Protein AF-A0A0D9A4E2-F1 (afdb_monomer_lite)

Secondary structure (DSSP, 8-state):
-----PPPPPHHHHTTPPPTTTTTTSS-GGGSTTTTS-HHHHHHHHHHHTTPPP-HHHHHTT-TT---HHHHHHHHHHHHHHHHHHHHHHHHHHHHHHHHHHHHHHHHHHHHHHHHHHHHHHHHHHHHHHHHHHHS-SS-------SSS----SSSTTTSSPPPP--STTEEE-TTSSEEEEEPSSSTT-EEEEEE-TTS-EEEEEEPPHHHHHHHHHHHHHHTT-

Structure (mmCIF, N/CA/C/O backbone):
data_AF-A0A0D9A4E2-F1
#
_entry.id   AF-A0A0D9A4E2-F1
#
loop_
_atom_site.group_PDB
_atom_site.id
_atom_site.type_symbol
_atom_site.label_atom_id
_atom_site.label_alt_id
_atom_site.label_comp_id
_atom_site.label_asym_id
_at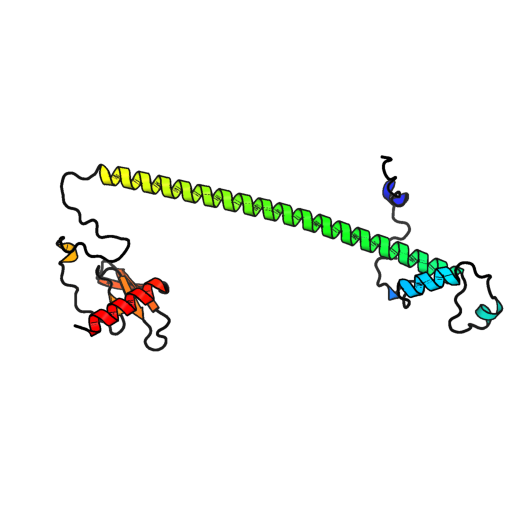om_site.label_entity_id
_atom_site.label_seq_id
_atom_site.pdbx_PDB_ins_code
_atom_site.Cartn_x
_atom_site.Cartn_y
_atom_site.Cartn_z
_atom_site.occupancy
_atom_site.B_iso_or_equiv
_atom_site.auth_seq_id
_atom_site.auth_comp_id
_atom_site.auth_asym_id
_atom_site.auth_atom_id
_atom_site.pdbx_PDB_model_num
ATOM 1 N N . MET A 1 1 ? -4.997 31.529 -0.443 1.00 38.31 1 MET A N 1
ATOM 2 C CA . MET A 1 1 ? -4.457 30.155 -0.477 1.00 38.31 1 MET A CA 1
ATOM 3 C C . MET A 1 1 ? -5.116 29.470 -1.659 1.00 38.31 1 MET A C 1
ATOM 5 O O . MET A 1 1 ? -6.325 29.303 -1.617 1.00 38.31 1 MET A O 1
ATOM 9 N N . SER A 1 2 ? -4.391 29.228 -2.752 1.00 51.31 2 SER A N 1
ATOM 10 C CA . SER A 1 2 ? -4.956 28.525 -3.910 1.00 51.31 2 SER A CA 1
ATOM 11 C C . SER A 1 2 ? -5.215 27.073 -3.520 1.00 51.31 2 SER A C 1
ATOM 13 O O . SER A 1 2 ? -4.304 26.415 -3.018 1.00 51.31 2 SER A O 1
ATOM 15 N N . GLU A 1 3 ? -6.439 26.588 -3.727 1.00 52.91 3 GLU A N 1
ATOM 16 C CA . GLU A 1 3 ? -6.742 25.158 -3.674 1.00 52.91 3 GLU A CA 1
ATOM 17 C C . GLU A 1 3 ? -5.724 24.413 -4.539 1.00 52.91 3 GLU A C 1
ATOM 19 O O . GLU A 1 3 ? -5.576 24.694 -5.730 1.00 52.91 3 GLU A O 1
ATOM 24 N N . ALA A 1 4 ? -4.976 23.495 -3.927 1.00 51.19 4 ALA A N 1
ATOM 25 C CA . ALA A 1 4 ? -4.104 22.601 -4.663 1.00 51.19 4 ALA A CA 1
ATOM 26 C C . ALA A 1 4 ? -4.991 21.776 -5.603 1.00 51.19 4 ALA A C 1
ATOM 28 O O . ALA A 1 4 ? -5.779 20.947 -5.142 1.00 51.19 4 ALA A O 1
ATOM 29 N N . GLN A 1 5 ? -4.901 22.035 -6.910 1.00 52.47 5 GLN A N 1
ATOM 30 C CA . GLN A 1 5 ? -5.552 21.216 -7.928 1.00 52.47 5 GLN A CA 1
ATOM 31 C C . GLN A 1 5 ? -5.139 19.761 -7.692 1.00 52.47 5 GLN A C 1
ATOM 33 O O . GLN A 1 5 ? -3.979 19.396 -7.882 1.00 52.47 5 GLN A O 1
ATOM 38 N N . LYS A 1 6 ? -6.081 18.936 -7.223 1.00 58.47 6 LYS A N 1
ATOM 39 C CA . LYS A 1 6 ? -5.866 17.495 -7.092 1.00 58.47 6 LYS A CA 1
ATOM 40 C C . LYS A 1 6 ? -5.513 16.966 -8.474 1.00 58.47 6 LYS A C 1
ATOM 42 O O . LYS A 1 6 ? -6.265 17.205 -9.418 1.00 58.47 6 LYS A O 1
ATOM 47 N N . THR A 1 7 ? -4.394 16.251 -8.586 1.00 56.41 7 THR A N 1
ATOM 48 C CA . THR A 1 7 ? -4.045 15.529 -9.810 1.00 56.41 7 THR A CA 1
ATOM 49 C C . THR A 1 7 ? -5.258 14.695 -10.210 1.00 56.41 7 THR A C 1
ATOM 51 O O . THR A 1 7 ? -5.690 13.858 -9.410 1.00 56.41 7 THR A O 1
ATOM 54 N N . PRO A 1 8 ? -5.863 14.951 -11.381 1.00 59.53 8 PRO A N 1
ATOM 55 C CA . PRO A 1 8 ? -7.068 14.249 -11.766 1.00 59.53 8 PRO A CA 1
ATOM 56 C C . PRO A 1 8 ? -6.770 12.752 -11.790 1.00 59.53 8 PRO A C 1
ATOM 58 O O . PRO A 1 8 ? -5.767 12.311 -12.356 1.00 59.53 8 PRO A O 1
ATOM 61 N N . ALA A 1 9 ? -7.647 11.964 -11.162 1.00 64.44 9 ALA A N 1
ATOM 62 C CA . ALA A 1 9 ? -7.659 10.523 -11.370 1.00 64.44 9 ALA A CA 1
ATOM 63 C C . ALA A 1 9 ? -7.747 10.238 -12.878 1.00 64.44 9 ALA A C 1
ATOM 65 O O . ALA A 1 9 ? -8.239 11.078 -13.635 1.00 64.44 9 ALA A O 1
ATOM 66 N N . ALA A 1 10 ? -7.276 9.075 -13.326 1.00 72.19 10 ALA A N 1
ATOM 67 C CA . ALA A 1 10 ? -7.311 8.740 -14.744 1.00 72.19 10 ALA A CA 1
ATOM 68 C C . ALA A 1 10 ? -8.724 8.944 -15.327 1.00 72.19 10 ALA A C 1
ATOM 70 O O . ALA A 1 10 ? -9.705 8.560 -14.696 1.00 72.19 10 ALA A O 1
ATOM 71 N N . LYS A 1 11 ? -8.818 9.576 -16.504 1.00 80.56 11 LYS A N 1
ATOM 72 C CA . LYS A 1 11 ? -10.083 10.026 -17.110 1.00 80.56 11 LYS A CA 1
ATOM 73 C C . LYS A 1 11 ? -11.152 8.924 -17.154 1.00 80.56 11 LYS A C 1
ATOM 75 O O . LYS A 1 11 ? -12.252 9.136 -16.657 1.00 80.56 11 LYS A O 1
ATOM 80 N N . TRP A 1 12 ? -10.771 7.730 -17.608 1.00 83.19 12 TRP A N 1
ATOM 81 C CA . TRP A 1 12 ? -11.636 6.544 -17.639 1.00 83.19 12 TRP A CA 1
ATOM 82 C C . TRP A 1 12 ? -12.258 6.230 -16.270 1.00 83.19 12 TRP A C 1
ATOM 84 O O . TRP A 1 12 ? -13.433 5.906 -16.177 1.00 83.19 12 TRP A O 1
ATOM 94 N N . ARG A 1 13 ? -11.514 6.412 -15.172 1.00 80.38 13 ARG A N 1
ATOM 95 C CA . ARG A 1 13 ? -12.020 6.177 -13.813 1.00 80.38 13 ARG A CA 1
ATOM 96 C C . ARG A 1 13 ? -13.053 7.220 -13.399 1.00 80.38 13 ARG A C 1
ATOM 98 O O . ARG A 1 13 ? -13.996 6.885 -12.694 1.00 80.38 13 ARG A O 1
ATOM 105 N N . GLN A 1 14 ? -12.860 8.475 -13.798 1.00 83.75 14 GLN A N 1
ATOM 106 C CA . GLN A 1 14 ? -13.803 9.555 -13.490 1.00 83.75 14 GLN A CA 1
ATOM 107 C C . GLN A 1 14 ? -15.114 9.389 -14.259 1.00 83.75 14 GLN A C 1
ATOM 109 O O . GLN A 1 14 ? -16.182 9.664 -13.723 1.00 83.75 14 GLN A O 1
ATOM 114 N N . GLU A 1 15 ? -15.019 8.915 -15.498 1.00 86.69 15 GLU A N 1
ATOM 115 C CA . GLU A 1 15 ? -16.157 8.689 -16.390 1.00 86.69 15 GLU A CA 1
ATOM 116 C C . GLU A 1 15 ? -16.843 7.329 -16.145 1.00 86.69 15 GLU A C 1
ATOM 118 O O . GLU A 1 15 ? -17.860 7.034 -16.766 1.00 86.69 15 GLU A O 1
ATOM 123 N N . GLY A 1 16 ? -16.330 6.514 -15.211 1.00 86.00 16 GLY A N 1
ATOM 124 C CA . GLY A 1 16 ? -16.870 5.185 -14.902 1.00 86.00 16 GLY A CA 1
ATOM 125 C C . GLY A 1 16 ? -16.637 4.152 -16.008 1.00 86.00 16 GLY A C 1
ATOM 126 O O . GLY A 1 16 ? -17.313 3.125 -16.049 1.00 86.00 16 GLY A O 1
ATOM 127 N N . GLU A 1 17 ? -15.699 4.423 -16.913 1.00 89.81 17 GLU A N 1
ATOM 128 C CA . GLU A 1 17 ? -15.319 3.529 -17.997 1.00 89.81 17 GLU A CA 1
ATOM 129 C C . GLU A 1 17 ? -14.489 2.343 -17.489 1.00 89.81 17 GLU A C 1
ATOM 131 O O . GLU A 1 17 ? -13.854 2.379 -16.428 1.00 89.81 17 GLU A O 1
ATOM 136 N N . VAL A 1 18 ? -14.474 1.278 -18.293 1.00 89.81 18 VAL A N 1
ATOM 137 C CA . VAL A 1 18 ? -13.671 0.085 -18.021 1.00 89.81 18 VAL A CA 1
ATOM 138 C C . VAL A 1 18 ? -12.192 0.455 -18.026 1.00 89.81 18 VAL A C 1
ATOM 140 O O . VAL A 1 18 ? -11.705 1.134 -18.929 1.00 89.81 18 VAL A O 1
ATOM 143 N N . ASP A 1 19 ? -11.467 -0.029 -17.021 1.00 87.69 19 ASP A N 1
ATOM 144 C CA . ASP A 1 19 ? -10.025 0.152 -16.933 1.00 87.69 19 ASP A CA 1
ATOM 145 C C . ASP A 1 19 ? -9.332 -0.470 -18.160 1.00 87.69 19 ASP A C 1
ATOM 147 O O . ASP A 1 19 ? -9.374 -1.695 -18.322 1.00 87.69 19 ASP A O 1
ATOM 151 N N . PRO A 1 20 ? -8.649 0.324 -19.005 1.00 89.62 20 PRO A N 1
ATOM 152 C CA . PRO A 1 20 ? -8.006 -0.186 -20.216 1.00 89.62 20 PRO A CA 1
ATOM 153 C C . PRO A 1 20 ? -6.844 -1.143 -19.919 1.00 89.62 20 PRO A C 1
ATOM 155 O O . PRO A 1 20 ? -6.360 -1.822 -20.823 1.00 89.62 20 PRO A O 1
ATOM 158 N N . HIS A 1 21 ? -6.369 -1.190 -18.673 1.00 87.88 21 HIS A N 1
ATOM 159 C CA . HIS A 1 21 ? -5.304 -2.086 -18.238 1.00 87.88 21 HIS A CA 1
ATOM 160 C C . HIS A 1 21 ? -5.823 -3.326 -17.497 1.00 87.88 21 HIS A C 1
ATOM 162 O O . HIS A 1 21 ? -5.027 -4.229 -17.239 1.00 87.88 21 HIS A O 1
ATOM 168 N N . GLY A 1 22 ? -7.118 -3.381 -17.157 1.00 89.75 22 GLY A N 1
ATOM 169 C CA . GLY A 1 22 ? -7.726 -4.479 -16.402 1.00 89.75 22 GLY A CA 1
ATOM 170 C C . GLY A 1 22 ? -6.873 -4.929 -15.209 1.00 89.75 22 GLY A C 1
ATOM 171 O O . GLY A 1 22 ? -6.372 -4.106 -14.439 1.00 89.75 22 GLY A O 1
ATOM 172 N N . ASP A 1 23 ? -6.643 -6.240 -15.123 1.00 90.88 23 ASP A N 1
ATOM 173 C CA . ASP A 1 23 ? -5.870 -6.883 -14.052 1.00 90.88 23 ASP A CA 1
ATOM 174 C C . ASP A 1 23 ? -4.361 -6.962 -14.328 1.00 90.88 23 ASP A C 1
ATOM 176 O O . ASP A 1 23 ? -3.627 -7.610 -13.585 1.00 90.88 23 ASP A O 1
ATOM 180 N N . HIS A 1 24 ? -3.855 -6.312 -15.383 1.00 92.19 24 HIS A N 1
ATOM 181 C CA . HIS A 1 24 ? -2.449 -6.433 -15.786 1.00 92.19 24 HIS A CA 1
ATOM 182 C C . HIS A 1 24 ? -1.464 -6.092 -14.655 1.00 92.19 24 HIS A C 1
ATOM 184 O O . HIS A 1 24 ? -0.432 -6.739 -14.509 1.00 92.19 24 HIS A O 1
ATOM 190 N N . TYR A 1 25 ? -1.802 -5.095 -13.834 1.00 94.12 25 TYR A N 1
ATOM 191 C CA . TYR A 1 25 ? -0.970 -4.645 -12.716 1.00 94.12 25 TYR A CA 1
ATOM 192 C C . TYR A 1 25 ? -1.301 -5.342 -11.386 1.00 94.12 25 TYR A C 1
ATOM 194 O O . TYR A 1 25 ? -0.718 -4.997 -10.359 1.00 94.12 25 TYR A O 1
ATOM 202 N N . SER A 1 26 ? -2.187 -6.340 -11.390 1.00 93.31 26 SER A N 1
ATOM 203 C CA . SER A 1 26 ? -2.485 -7.207 -10.243 1.00 93.31 26 SER A CA 1
ATOM 204 C C . SER A 1 26 ? -1.455 -8.341 -10.145 1.00 93.31 26 SER A C 1
ATOM 206 O O . SER A 1 26 ? -1.793 -9.522 -10.101 1.00 93.31 26 SER A O 1
ATOM 208 N N . CYS A 1 27 ? -0.169 -7.987 -10.170 1.00 94.38 27 CYS A N 1
ATOM 209 C CA . CYS A 1 27 ? 0.946 -8.930 -10.236 1.00 94.38 27 CYS A CA 1
ATOM 210 C C . CYS A 1 27 ? 2.068 -8.570 -9.250 1.00 94.38 27 CYS A C 1
ATOM 212 O O . CYS A 1 27 ? 2.096 -7.486 -8.661 1.00 94.38 27 CYS A O 1
ATOM 214 N N . GLN A 1 28 ? 3.033 -9.480 -9.085 1.00 95.81 28 GLN A N 1
ATOM 215 C CA . GLN A 1 28 ? 4.263 -9.189 -8.344 1.00 95.81 28 GLN A CA 1
ATOM 216 C C . GLN A 1 28 ? 5.159 -8.216 -9.128 1.00 95.81 28 GLN A C 1
ATOM 218 O O . GLN A 1 28 ? 5.201 -8.264 -10.357 1.00 95.81 28 GLN A O 1
ATOM 223 N N . ARG A 1 29 ? 5.949 -7.398 -8.414 1.00 95.38 29 ARG A N 1
ATOM 224 C CA . ARG A 1 29 ? 6.925 -6.449 -8.996 1.00 95.38 29 ARG A CA 1
ATOM 225 C C . ARG A 1 29 ? 7.835 -7.096 -10.045 1.00 95.38 29 ARG A C 1
ATOM 227 O O . ARG A 1 29 ? 8.090 -6.496 -11.083 1.00 95.38 29 ARG A O 1
ATOM 234 N N . ALA A 1 30 ? 8.300 -8.316 -9.778 1.00 96.50 30 ALA A N 1
ATOM 235 C CA . ALA A 1 30 ? 9.225 -9.045 -10.645 1.00 96.50 30 ALA A CA 1
ATOM 236 C C . ALA A 1 30 ? 8.629 -9.423 -12.015 1.00 96.50 30 ALA A C 1
ATOM 238 O O . ALA A 1 30 ? 9.380 -9.728 -12.932 1.00 96.50 30 ALA A O 1
ATOM 239 N N . ALA A 1 31 ? 7.300 -9.402 -12.164 1.00 96.75 31 ALA A N 1
ATOM 240 C CA . ALA A 1 31 ? 6.629 -9.683 -13.432 1.00 96.75 31 ALA A CA 1
ATOM 241 C C . ALA A 1 31 ? 6.546 -8.455 -14.361 1.00 96.75 31 ALA A C 1
ATOM 243 O O . ALA A 1 31 ? 6.143 -8.592 -15.514 1.00 96.75 31 ALA A O 1
ATOM 244 N N . LEU A 1 32 ? 6.897 -7.262 -13.868 1.00 96.88 32 LEU A N 1
ATOM 245 C CA . LEU A 1 32 ? 6.915 -6.036 -14.664 1.00 96.88 32 LEU A CA 1
ATOM 246 C C . LEU A 1 32 ? 8.150 -5.987 -15.574 1.00 96.88 32 LEU A C 1
ATOM 248 O O . LEU A 1 32 ? 9.153 -6.658 -15.333 1.00 96.88 32 LEU A O 1
ATOM 252 N N . THR A 1 33 ? 8.103 -5.128 -16.592 1.00 96.62 33 THR A N 1
ATOM 253 C CA . THR A 1 33 ? 9.269 -4.798 -17.421 1.00 96.62 33 THR A CA 1
ATOM 254 C C . THR A 1 33 ? 10.426 -4.323 -16.532 1.00 96.62 33 THR A C 1
ATOM 256 O O . THR A 1 33 ? 10.246 -3.384 -15.755 1.00 96.62 33 THR A O 1
ATOM 259 N N . LEU A 1 34 ? 11.601 -4.961 -16.640 1.00 96.75 34 LEU A N 1
ATOM 260 C CA . LEU A 1 34 ? 12.764 -4.718 -15.766 1.00 96.75 34 LEU A CA 1
ATOM 261 C C . LEU A 1 34 ? 12.431 -4.862 -14.262 1.00 96.75 34 LEU A C 1
ATOM 263 O O . LEU A 1 34 ? 12.914 -4.107 -13.414 1.00 96.75 34 LEU A O 1
ATOM 267 N N . GLY A 1 35 ? 11.544 -5.803 -13.923 1.00 96.75 35 GLY A N 1
ATOM 268 C CA . GLY A 1 35 ? 11.043 -6.048 -12.570 1.00 96.75 35 GLY A CA 1
ATOM 269 C C . GLY A 1 35 ? 12.109 -6.482 -11.560 1.00 96.75 35 GLY A C 1
ATOM 270 O O . GLY A 1 35 ? 11.888 -6.369 -10.352 1.00 96.75 35 GLY A O 1
ATOM 271 N N . GLU A 1 36 ? 13.264 -6.942 -12.032 1.00 96.19 36 GLU A N 1
ATOM 272 C CA . GLU A 1 36 ? 14.439 -7.262 -11.229 1.00 96.19 36 GLU A CA 1
ATOM 273 C C . GLU A 1 36 ? 15.018 -6.019 -10.537 1.00 96.19 36 GLU A C 1
ATOM 275 O O . GLU A 1 36 ? 15.364 -6.087 -9.355 1.00 96.19 36 GLU A O 1
ATOM 280 N N . TYR A 1 37 ? 14.996 -4.861 -11.204 1.00 96.75 37 TYR A N 1
ATOM 281 C CA . TYR A 1 37 ? 15.553 -3.610 -10.689 1.00 96.75 37 TYR A CA 1
ATOM 282 C C . TYR A 1 37 ? 14.695 -3.013 -9.571 1.00 96.75 37 TYR A C 1
ATOM 284 O O . TYR A 1 37 ? 13.457 -2.906 -9.679 1.00 96.75 37 TYR A O 1
ATOM 292 N N . THR A 1 38 ? 15.359 -2.606 -8.488 1.00 96.81 38 THR A N 1
ATOM 293 C CA . THR A 1 38 ? 14.751 -1.829 -7.396 1.00 96.81 38 THR A CA 1
ATOM 294 C C . THR A 1 38 ? 14.182 -0.503 -7.908 1.00 96.81 38 THR A C 1
ATOM 296 O O . THR A 1 38 ? 14.453 -0.091 -9.037 1.00 96.81 38 THR A O 1
ATOM 299 N N . ASP A 1 39 ? 13.342 0.158 -7.107 1.00 96.06 39 ASP A N 1
ATOM 300 C CA . ASP A 1 39 ? 12.755 1.448 -7.497 1.00 96.06 39 ASP A CA 1
ATOM 301 C C . ASP A 1 39 ? 13.837 2.504 -7.778 1.00 96.06 39 ASP A C 1
ATOM 303 O O . ASP A 1 39 ? 13.750 3.210 -8.783 1.00 96.06 39 ASP A O 1
ATOM 307 N N . ASP A 1 40 ? 14.894 2.540 -6.962 1.00 97.50 40 ASP A N 1
ATOM 308 C CA . ASP A 1 40 ? 16.005 3.482 -7.117 1.00 97.50 40 ASP A CA 1
ATOM 309 C C . ASP A 1 40 ? 16.858 3.176 -8.352 1.00 97.50 40 ASP A C 1
ATOM 311 O O . ASP A 1 40 ? 17.186 4.076 -9.127 1.00 97.50 40 ASP A O 1
ATOM 315 N N . GLU A 1 41 ? 17.204 1.907 -8.582 1.00 97.62 41 GLU A N 1
ATOM 316 C CA . GLU A 1 41 ? 17.980 1.522 -9.765 1.00 97.62 41 GLU A CA 1
ATOM 317 C C . GLU A 1 41 ? 17.203 1.794 -11.056 1.00 97.62 41 GLU A C 1
ATOM 319 O O . GLU A 1 41 ? 17.774 2.298 -12.024 1.00 97.62 41 GLU A O 1
ATOM 324 N N . LEU A 1 42 ? 15.896 1.513 -11.068 1.00 97.88 42 LEU A N 1
ATOM 325 C CA . LEU A 1 42 ? 15.040 1.799 -12.212 1.00 97.88 42 LEU A CA 1
ATOM 326 C C . LEU A 1 42 ? 14.917 3.309 -12.452 1.00 97.88 42 LEU A C 1
ATOM 328 O O . LEU A 1 42 ? 15.021 3.751 -13.596 1.00 97.88 42 LEU A O 1
ATOM 332 N N . ALA A 1 43 ? 14.722 4.105 -11.398 1.00 97.38 43 ALA A N 1
ATOM 333 C CA . ALA A 1 43 ? 14.658 5.561 -11.506 1.00 97.38 43 ALA A CA 1
ATOM 334 C C . ALA A 1 43 ? 15.966 6.142 -12.063 1.00 97.38 43 ALA A C 1
ATOM 336 O O . ALA A 1 43 ? 15.932 6.963 -12.982 1.00 97.38 43 ALA A O 1
ATOM 337 N N . ASN A 1 44 ? 17.111 5.660 -11.573 1.00 97.94 44 ASN A N 1
ATOM 338 C CA . ASN A 1 44 ? 18.424 6.035 -12.091 1.00 97.94 44 ASN A CA 1
ATOM 339 C C . ASN A 1 44 ? 18.593 5.620 -13.559 1.00 97.94 44 ASN A C 1
ATOM 341 O O . ASN A 1 44 ? 19.043 6.426 -14.370 1.00 97.94 44 ASN A O 1
ATOM 345 N N . GLY A 1 45 ? 18.182 4.403 -13.929 1.00 96.94 45 GLY A N 1
ATOM 346 C CA . GLY A 1 45 ? 18.222 3.927 -15.314 1.00 96.94 45 GLY A CA 1
ATOM 347 C C . GLY A 1 45 ? 17.374 4.782 -16.259 1.00 96.94 45 GLY A C 1
ATOM 348 O O . GLY A 1 45 ? 17.838 5.167 -17.331 1.00 96.94 45 GLY A O 1
ATOM 349 N N . VAL A 1 46 ? 16.163 5.165 -15.842 1.00 97.75 46 VAL A N 1
ATOM 350 C CA . VAL A 1 46 ? 15.300 6.094 -16.592 1.00 97.75 46 VAL A CA 1
ATOM 351 C C . VAL A 1 46 ? 15.943 7.472 -16.723 1.00 97.75 46 VAL A C 1
ATOM 353 O O . VAL A 1 46 ? 15.920 8.046 -17.810 1.00 97.75 46 VAL A O 1
ATOM 356 N N . PHE A 1 47 ? 16.516 8.004 -15.644 1.00 97.50 47 PHE A N 1
ATOM 357 C CA . PHE A 1 47 ? 17.155 9.318 -15.647 1.00 97.50 47 PHE A CA 1
ATOM 358 C C . PHE A 1 47 ? 18.366 9.370 -16.584 1.00 97.50 47 PHE A C 1
ATOM 360 O O . PHE A 1 47 ? 18.492 10.300 -17.377 1.00 97.50 47 PHE A O 1
ATOM 367 N N . LEU A 1 48 ? 19.237 8.361 -16.512 1.00 96.69 48 LEU A N 1
ATOM 368 C CA . LEU A 1 48 ? 20.471 8.312 -17.290 1.00 96.69 48 LEU A CA 1
ATOM 369 C C . LEU A 1 48 ? 20.214 7.970 -18.762 1.00 96.69 48 LEU A C 1
ATOM 371 O O . LEU A 1 48 ? 20.784 8.606 -19.643 1.00 96.69 48 LEU A O 1
ATOM 375 N N . HIS A 1 49 ? 19.335 7.002 -19.035 1.00 96.44 49 HIS A N 1
ATOM 376 C CA . HIS A 1 49 ? 19.218 6.387 -20.363 1.00 96.44 49 HIS A CA 1
ATOM 377 C C . HIS A 1 49 ? 17.884 6.660 -21.072 1.00 96.44 49 HIS A C 1
ATOM 379 O O . HIS A 1 49 ? 17.714 6.298 -22.237 1.00 96.44 49 HIS A O 1
ATOM 385 N N . GLY A 1 50 ? 16.917 7.310 -20.417 1.00 94.31 50 GLY A N 1
ATOM 386 C CA . GLY A 1 50 ? 15.566 7.518 -20.954 1.00 94.31 50 GLY A CA 1
ATOM 387 C C . GLY A 1 50 ? 15.478 8.453 -22.165 1.00 94.31 50 GLY A C 1
ATOM 388 O O . GLY A 1 50 ? 14.442 8.479 -22.826 1.00 94.31 50 GLY A O 1
ATOM 389 N N . ASN A 1 51 ? 16.543 9.195 -22.479 1.00 95.56 51 ASN A N 1
ATOM 390 C CA . ASN A 1 51 ? 16.624 10.084 -23.645 1.00 95.56 51 ASN A CA 1
ATOM 391 C C . ASN A 1 51 ? 17.823 9.767 -24.561 1.00 95.56 51 ASN A C 1
ATOM 393 O O . ASN A 1 51 ? 18.191 10.569 -25.419 1.00 95.56 51 ASN A O 1
ATOM 397 N N . GLU A 1 52 ? 18.472 8.619 -24.369 1.00 95.25 52 GLU A N 1
ATOM 398 C CA . GLU A 1 52 ? 19.585 8.223 -25.227 1.00 95.25 52 GLU A CA 1
ATOM 399 C C . GLU A 1 52 ? 19.092 7.796 -26.621 1.00 95.25 52 GLU A C 1
ATOM 401 O O . GLU A 1 52 ? 18.055 7.132 -26.748 1.00 95.25 52 GLU A O 1
ATOM 406 N N . PRO A 1 53 ? 19.834 8.133 -27.692 1.00 95.25 53 PRO A N 1
ATOM 407 C CA . PRO A 1 53 ? 19.508 7.670 -29.032 1.00 95.25 53 PRO A CA 1
ATOM 408 C C . PRO A 1 53 ? 19.643 6.145 -29.139 1.00 95.25 53 PRO A C 1
ATOM 410 O O . PRO A 1 53 ? 20.491 5.514 -28.503 1.00 95.25 53 PRO A O 1
ATOM 413 N N . LEU A 1 54 ? 18.821 5.542 -29.999 1.00 94.88 54 LEU A N 1
ATOM 414 C CA . LEU A 1 54 ? 18.839 4.099 -30.218 1.00 94.88 54 LEU A CA 1
ATOM 415 C C . LEU A 1 54 ? 20.183 3.647 -30.806 1.00 94.88 54 LEU A C 1
ATOM 417 O O . LEU A 1 54 ? 20.536 4.000 -31.931 1.00 94.88 54 LEU A O 1
ATOM 421 N N . ASN A 1 55 ? 20.894 2.779 -30.087 1.00 94.81 55 ASN A N 1
ATOM 422 C CA . ASN A 1 55 ? 22.086 2.116 -30.598 1.00 94.81 55 ASN A CA 1
ATOM 423 C C . ASN A 1 55 ? 21.694 0.795 -31.273 1.00 94.81 55 ASN A C 1
ATOM 425 O O . ASN A 1 55 ? 21.652 -0.264 -30.644 1.00 94.81 55 ASN A O 1
ATOM 429 N N . ILE A 1 56 ? 21.416 0.861 -32.578 1.00 95.31 56 ILE A N 1
ATOM 430 C CA . ILE A 1 56 ? 20.987 -0.296 -33.382 1.00 95.31 56 ILE A CA 1
ATOM 431 C C . ILE A 1 56 ? 21.994 -1.451 -33.284 1.00 95.31 56 ILE A C 1
ATOM 433 O O . ILE A 1 56 ? 21.594 -2.606 -33.153 1.00 95.31 56 ILE A O 1
ATOM 437 N N . ASN A 1 57 ? 23.298 -1.157 -33.286 1.00 96.38 57 ASN A N 1
ATOM 438 C CA . ASN A 1 57 ? 24.331 -2.189 -33.206 1.00 96.38 57 ASN A CA 1
ATOM 439 C C . ASN A 1 57 ? 24.270 -2.964 -31.884 1.00 96.38 57 ASN A C 1
ATOM 441 O O . ASN A 1 57 ? 24.433 -4.184 -31.893 1.00 96.38 57 ASN A O 1
ATOM 445 N N . ALA A 1 58 ? 24.009 -2.282 -30.766 1.00 95.12 58 ALA A N 1
ATOM 446 C CA . ALA A 1 58 ? 23.872 -2.925 -29.463 1.00 95.12 58 ALA A CA 1
ATOM 447 C C . ALA A 1 58 ? 22.616 -3.809 -29.382 1.00 95.12 58 ALA A C 1
ATOM 449 O O . ALA A 1 58 ? 22.681 -4.910 -28.834 1.00 95.12 58 ALA A O 1
ATOM 450 N N . VAL A 1 59 ? 21.504 -3.382 -29.995 1.00 94.19 59 VAL A N 1
ATOM 451 C CA . VAL A 1 59 ? 20.278 -4.196 -30.098 1.00 94.19 59 VAL A CA 1
ATOM 452 C C . VAL A 1 59 ? 20.522 -5.455 -30.926 1.00 94.19 59 VAL A C 1
ATOM 454 O O . VAL A 1 59 ? 20.245 -6.561 -30.467 1.00 94.19 59 VAL A O 1
ATOM 457 N N . VAL A 1 60 ? 21.074 -5.303 -32.134 1.00 96.38 60 VAL A N 1
ATOM 458 C CA . VAL A 1 60 ? 21.305 -6.422 -33.064 1.00 96.38 60 VAL A CA 1
ATOM 459 C C . VAL A 1 60 ? 22.272 -7.446 -32.468 1.00 96.38 60 VAL A C 1
ATOM 461 O O . VAL A 1 60 ? 22.056 -8.649 -32.602 1.00 96.38 60 VAL A O 1
ATOM 464 N N . ARG A 1 61 ? 23.314 -6.984 -31.766 1.00 95.69 61 ARG A N 1
ATOM 465 C CA . ARG A 1 61 ? 24.293 -7.855 -31.097 1.00 95.69 61 ARG A CA 1
ATOM 466 C C . ARG A 1 61 ? 23.821 -8.397 -29.748 1.00 95.69 61 ARG A C 1
ATOM 468 O O . ARG A 1 61 ? 24.539 -9.204 -29.166 1.00 95.69 61 ARG A O 1
ATOM 475 N N . LYS A 1 62 ? 22.649 -7.975 -29.258 1.00 93.56 62 LYS A N 1
ATOM 476 C CA . LYS A 1 62 ? 22.128 -8.308 -27.922 1.00 93.56 62 LYS A CA 1
ATOM 477 C C . LYS A 1 62 ? 23.168 -8.054 -26.827 1.00 93.56 62 LYS A C 1
ATOM 479 O O . LYS A 1 62 ? 23.426 -8.926 -26.000 1.00 93.56 62 LYS A O 1
ATOM 484 N N . THR A 1 63 ? 23.799 -6.879 -26.860 1.00 95.56 63 THR A N 1
ATOM 485 C CA . THR A 1 63 ? 24.829 -6.508 -25.883 1.00 95.56 63 THR A CA 1
ATOM 486 C C . THR A 1 63 ? 24.281 -6.680 -24.459 1.00 95.56 63 THR A C 1
ATOM 488 O O . THR A 1 63 ? 23.266 -6.057 -24.136 1.00 95.56 63 THR A O 1
ATOM 491 N N . PRO A 1 64 ? 24.913 -7.506 -23.602 1.00 93.25 64 PRO A N 1
ATOM 492 C CA . PRO A 1 64 ? 24.442 -7.720 -22.237 1.00 93.25 64 PRO A CA 1
ATOM 493 C C . PRO A 1 64 ? 24.337 -6.404 -21.458 1.00 93.25 64 PRO A C 1
ATOM 495 O O . PRO A 1 64 ? 25.243 -5.575 -21.521 1.00 93.25 64 PRO A O 1
ATOM 498 N N . GLY A 1 65 ? 23.225 -6.211 -20.746 1.00 89.88 65 GLY A N 1
ATOM 499 C CA . GLY A 1 65 ? 22.953 -5.004 -19.954 1.00 89.88 65 GLY A CA 1
ATOM 500 C C . GLY A 1 65 ? 22.553 -3.764 -20.762 1.00 89.88 65 GLY A C 1
ATOM 501 O O . GLY A 1 65 ? 22.248 -2.731 -20.171 1.00 89.88 65 GLY A O 1
ATOM 502 N N . TYR A 1 66 ? 22.525 -3.833 -22.099 1.00 94.75 66 TYR A N 1
ATOM 503 C CA . TYR A 1 66 ? 22.011 -2.734 -22.909 1.00 94.75 66 TYR A CA 1
ATOM 504 C C . TYR A 1 66 ? 20.483 -2.785 -22.992 1.00 94.75 66 TYR A C 1
ATOM 506 O O . TYR A 1 66 ? 19.905 -3.722 -23.548 1.00 94.75 66 TYR A O 1
ATOM 514 N N . HIS A 1 67 ? 19.838 -1.722 -22.521 1.00 95.50 67 HIS A N 1
ATOM 515 C CA . HIS A 1 67 ? 18.406 -1.500 -22.680 1.00 95.50 67 HIS A CA 1
ATOM 516 C C . HIS A 1 67 ? 18.179 -0.201 -23.464 1.00 95.50 67 HIS A C 1
ATOM 518 O O . HIS A 1 67 ? 18.643 0.856 -23.035 1.00 95.50 67 HIS A O 1
ATOM 524 N N . PRO A 1 68 ? 17.467 -0.241 -24.606 1.00 95.69 68 PRO A N 1
ATOM 525 C CA . PRO A 1 68 ? 17.066 0.970 -25.312 1.00 95.69 68 PRO A CA 1
ATOM 526 C C . PRO A 1 68 ? 16.244 1.910 -24.421 1.00 95.69 68 PRO A C 1
ATOM 528 O O . PRO A 1 68 ? 15.466 1.442 -23.588 1.00 95.69 68 PRO A O 1
ATOM 531 N N . ALA A 1 69 ? 16.313 3.220 -24.675 1.00 96.56 69 ALA A N 1
ATOM 532 C CA . ALA A 1 69 ? 15.559 4.243 -23.939 1.00 96.56 69 ALA A CA 1
ATOM 533 C C . ALA A 1 69 ? 14.060 3.915 -23.790 1.00 96.56 69 ALA A C 1
ATOM 535 O O . ALA A 1 69 ? 13.476 4.081 -22.720 1.00 96.56 69 ALA A O 1
ATOM 536 N N . VAL A 1 70 ? 13.432 3.371 -24.841 1.00 96.44 70 VAL A N 1
ATOM 537 C CA . VAL A 1 70 ? 12.014 2.971 -24.807 1.00 96.44 70 VAL A CA 1
ATOM 538 C C . VAL A 1 70 ? 11.717 1.898 -23.755 1.00 96.44 70 VAL A C 1
ATOM 540 O O . VAL A 1 70 ? 10.644 1.927 -23.155 1.00 96.44 70 VAL A O 1
ATOM 543 N N . ILE A 1 71 ? 12.652 0.982 -23.487 1.00 97.00 71 ILE A N 1
ATOM 544 C CA . ILE A 1 71 ? 12.486 -0.066 -22.472 1.00 97.00 71 ILE A CA 1
ATOM 545 C C . ILE A 1 71 ? 12.557 0.546 -21.075 1.00 97.00 71 ILE A C 1
ATOM 547 O O . ILE A 1 71 ? 11.663 0.287 -20.273 1.00 97.00 71 ILE A O 1
ATOM 551 N N . TRP A 1 72 ? 13.532 1.425 -20.813 1.00 97.69 72 TRP A N 1
ATOM 552 C CA . TRP A 1 72 ? 13.612 2.165 -19.549 1.00 97.69 72 TRP A CA 1
ATOM 553 C C . TRP A 1 72 ? 12.335 2.960 -19.279 1.00 97.69 72 TRP A C 1
ATOM 555 O O . TRP A 1 72 ? 11.729 2.833 -18.217 1.00 97.69 72 TRP A O 1
ATOM 565 N N . LEU A 1 73 ? 11.867 3.727 -20.266 1.00 97.94 73 LEU A N 1
ATOM 566 C CA . LEU A 1 73 ? 10.638 4.511 -20.143 1.00 97.94 73 LEU A CA 1
ATOM 567 C C . LEU A 1 73 ? 9.394 3.635 -19.945 1.00 97.94 73 LEU A C 1
ATOM 569 O O . LEU A 1 73 ? 8.478 4.028 -19.221 1.00 97.94 73 LEU A O 1
ATOM 573 N N . THR A 1 74 ? 9.338 2.463 -20.581 1.00 97.19 74 THR A N 1
ATOM 574 C CA . THR A 1 74 ? 8.231 1.509 -20.411 1.00 97.19 74 THR A CA 1
ATOM 575 C C . THR A 1 74 ? 8.234 0.934 -18.999 1.00 97.19 74 THR A C 1
ATOM 577 O O . THR A 1 74 ? 7.220 1.031 -18.311 1.00 97.19 74 THR A O 1
ATOM 580 N N . ALA A 1 75 ? 9.386 0.455 -18.525 1.00 97.88 75 ALA A N 1
ATOM 581 C CA . ALA A 1 75 ? 9.560 -0.043 -17.165 1.00 97.88 75 ALA A CA 1
ATOM 582 C C . ALA A 1 75 ? 9.202 1.012 -16.108 1.00 97.88 75 ALA A C 1
ATOM 584 O O . ALA A 1 75 ? 8.445 0.728 -15.180 1.00 97.88 75 ALA A O 1
ATOM 585 N N . GLY A 1 76 ? 9.660 2.257 -16.283 1.00 97.62 76 GLY A N 1
ATOM 586 C CA . GLY A 1 76 ? 9.305 3.367 -15.398 1.00 97.62 76 GLY A CA 1
ATOM 587 C C . GLY A 1 76 ? 7.796 3.633 -15.360 1.00 97.62 76 GLY A C 1
ATOM 588 O O . GLY A 1 76 ? 7.212 3.767 -14.285 1.00 97.62 76 GLY A O 1
ATOM 589 N N . LYS A 1 77 ? 7.129 3.647 -16.522 1.00 95.69 77 LYS A N 1
ATOM 590 C CA . LYS A 1 77 ? 5.668 3.823 -16.599 1.00 95.69 77 LYS A CA 1
ATOM 591 C C . LYS A 1 77 ? 4.909 2.674 -15.938 1.00 95.69 77 LYS A C 1
ATOM 593 O O . LYS A 1 77 ? 3.937 2.930 -15.227 1.00 95.69 77 LYS A O 1
ATOM 598 N N . ASP A 1 78 ? 5.334 1.435 -16.163 1.00 96.12 78 ASP A N 1
ATOM 599 C CA . ASP A 1 78 ? 4.725 0.260 -15.541 1.00 96.12 78 ASP A CA 1
ATOM 600 C C . ASP A 1 78 ? 4.870 0.305 -14.021 1.00 96.12 78 ASP A C 1
ATOM 602 O O . ASP A 1 78 ? 3.879 0.125 -13.310 1.00 96.12 78 ASP A O 1
ATOM 606 N N . ARG A 1 79 ? 6.063 0.644 -13.513 1.00 97.25 79 ARG A N 1
ATOM 607 C CA . ARG A 1 79 ? 6.306 0.768 -12.071 1.00 97.25 79 ARG A CA 1
ATOM 608 C C . ARG A 1 79 ? 5.439 1.853 -11.438 1.00 97.25 79 ARG A C 1
ATOM 610 O O . ARG A 1 79 ? 4.822 1.596 -10.409 1.00 97.25 79 ARG A O 1
ATOM 617 N N . ILE A 1 80 ? 5.323 3.025 -12.067 1.00 94.94 80 ILE A N 1
ATOM 618 C CA . ILE A 1 80 ? 4.465 4.116 -11.574 1.00 94.94 80 ILE A CA 1
ATOM 619 C C . ILE A 1 80 ? 2.994 3.684 -11.519 1.00 94.94 80 ILE A C 1
ATOM 621 O O . ILE A 1 80 ? 2.313 3.949 -10.529 1.00 94.94 80 ILE A O 1
ATOM 625 N N . ARG A 1 81 ? 2.485 2.999 -12.551 1.00 92.81 81 ARG A N 1
ATOM 626 C CA . ARG A 1 81 ? 1.094 2.512 -12.558 1.00 92.81 81 ARG A CA 1
ATOM 627 C C . ARG A 1 81 ? 0.850 1.449 -11.494 1.00 92.81 81 ARG A C 1
ATOM 629 O O . ARG A 1 81 ? -0.168 1.514 -10.807 1.00 92.81 81 ARG A O 1
ATOM 636 N N . TRP A 1 82 ? 1.776 0.505 -11.345 1.00 95.88 82 TRP A N 1
ATOM 637 C CA . TRP A 1 82 ? 1.713 -0.534 -10.322 1.00 95.88 82 TRP A CA 1
ATOM 638 C C . TRP A 1 82 ? 1.719 0.069 -8.908 1.00 95.88 82 TRP A C 1
ATOM 640 O O . TRP A 1 82 ? 0.802 -0.192 -8.130 1.00 95.88 82 TRP A O 1
ATOM 650 N N . LEU A 1 83 ? 2.667 0.968 -8.612 1.00 94.75 83 LEU A N 1
ATOM 651 C CA . LEU A 1 83 ? 2.749 1.674 -7.327 1.00 94.75 83 LEU A CA 1
ATOM 652 C C . LEU A 1 83 ? 1.503 2.519 -7.051 1.00 94.75 83 LEU A C 1
ATOM 654 O O . LEU A 1 83 ? 0.996 2.523 -5.933 1.00 94.75 83 LEU A O 1
ATOM 658 N N . SER A 1 84 ? 0.974 3.209 -8.065 1.00 91.25 84 SER A N 1
ATOM 659 C CA . SER A 1 84 ? -0.250 3.998 -7.915 1.00 91.25 84 SER A CA 1
ATOM 660 C C . SER A 1 84 ? -1.440 3.126 -7.512 1.00 91.25 84 SER A C 1
ATOM 662 O O . SER A 1 84 ? -2.219 3.542 -6.660 1.00 91.25 84 SER A O 1
ATOM 664 N N . ARG A 1 85 ? -1.581 1.918 -8.072 1.00 90.31 85 ARG A N 1
ATOM 665 C CA . ARG A 1 85 ? -2.656 0.986 -7.690 1.00 90.31 85 ARG A CA 1
ATOM 666 C C . ARG A 1 85 ? -2.456 0.424 -6.290 1.00 90.31 85 ARG A C 1
ATOM 668 O O . ARG A 1 85 ? -3.399 0.442 -5.507 1.00 90.31 85 ARG A O 1
ATOM 675 N N . ALA A 1 86 ? -1.236 -0.002 -5.966 1.00 92.06 86 ALA A N 1
ATOM 676 C CA . ALA A 1 86 ? -0.899 -0.498 -4.634 1.00 92.06 86 ALA A CA 1
ATOM 677 C C . ALA A 1 86 ? -1.165 0.562 -3.550 1.00 92.06 86 ALA A C 1
ATOM 679 O O . ALA A 1 86 ? -1.707 0.251 -2.490 1.00 92.06 86 ALA A O 1
ATOM 680 N N . LEU A 1 87 ? -0.848 1.830 -3.835 1.00 92.81 87 LEU A N 1
ATOM 681 C CA . LEU A 1 87 ? -1.125 2.946 -2.935 1.00 92.81 87 LEU A CA 1
ATOM 682 C C . LEU A 1 87 ? -2.627 3.150 -2.716 1.00 92.81 87 LEU A C 1
ATOM 684 O O . LEU A 1 87 ? -3.055 3.322 -1.578 1.00 92.81 87 LEU A O 1
ATOM 688 N N . GLU A 1 88 ? -3.432 3.132 -3.778 1.00 89.38 88 GLU A N 1
ATOM 689 C CA . GLU A 1 88 ? -4.886 3.282 -3.649 1.00 89.38 88 GLU A CA 1
ATOM 690 C C . GLU A 1 88 ? -5.515 2.111 -2.881 1.00 89.38 88 GLU A C 1
ATOM 692 O O . GLU A 1 88 ? -6.355 2.335 -2.014 1.00 89.38 88 GLU A O 1
ATOM 697 N N . GLU A 1 89 ? -5.050 0.882 -3.110 1.00 90.81 89 GLU A N 1
ATOM 698 C CA . GLU A 1 89 ? -5.478 -0.287 -2.335 1.00 90.81 89 GLU A CA 1
ATOM 699 C C . GLU A 1 89 ? -5.062 -0.184 -0.856 1.00 90.81 89 GLU A C 1
ATOM 701 O O . GLU A 1 89 ? -5.777 -0.627 0.044 1.00 90.81 89 GLU A O 1
ATOM 706 N N . SER A 1 90 ? -3.890 0.389 -0.574 1.00 94.56 90 SER A N 1
ATOM 707 C CA . SER A 1 90 ? -3.452 0.643 0.801 1.00 94.56 90 SER A CA 1
ATOM 708 C C . SER A 1 90 ? -4.335 1.693 1.477 1.00 94.56 90 SER A C 1
ATOM 710 O O . SER A 1 90 ? -4.754 1.492 2.613 1.00 94.56 90 SER A O 1
ATOM 712 N N . LYS A 1 91 ? -4.675 2.780 0.773 1.00 94.12 91 LYS A N 1
ATOM 713 C CA . LYS A 1 91 ? -5.576 3.824 1.286 1.00 94.12 91 LYS A CA 1
ATOM 714 C C . LYS A 1 91 ? -6.984 3.296 1.538 1.00 94.12 91 LYS A C 1
ATOM 716 O O . LYS A 1 91 ? -7.578 3.624 2.559 1.00 94.12 91 LYS A O 1
ATOM 721 N N . SER A 1 92 ? -7.529 2.478 0.636 1.00 93.19 92 SER A N 1
ATOM 722 C CA . SER A 1 92 ? -8.860 1.896 0.832 1.00 93.19 92 SER A CA 1
ATOM 723 C C . SER A 1 92 ? -8.881 0.947 2.031 1.00 93.19 92 SER A C 1
ATOM 725 O O . SER A 1 92 ? -9.836 0.956 2.805 1.00 93.19 92 SER A O 1
ATOM 727 N N . ARG A 1 93 ? -7.809 0.166 2.229 1.00 95.88 93 ARG A N 1
ATOM 728 C CA . ARG A 1 93 ? -7.633 -0.678 3.421 1.00 95.88 93 ARG A CA 1
ATOM 729 C C . ARG A 1 93 ? -7.560 0.146 4.702 1.00 95.88 93 ARG A C 1
ATOM 731 O O . ARG A 1 93 ? -8.232 -0.191 5.670 1.00 95.88 93 ARG A O 1
ATOM 738 N N . GLU A 1 94 ? -6.790 1.228 4.699 1.00 96.69 94 GLU A N 1
ATOM 739 C CA . GLU A 1 94 ? -6.679 2.142 5.838 1.00 96.69 94 GLU A CA 1
ATOM 740 C C . GLU A 1 94 ? -8.034 2.767 6.199 1.00 96.69 94 GLU A C 1
ATOM 742 O O . GLU A 1 94 ? -8.4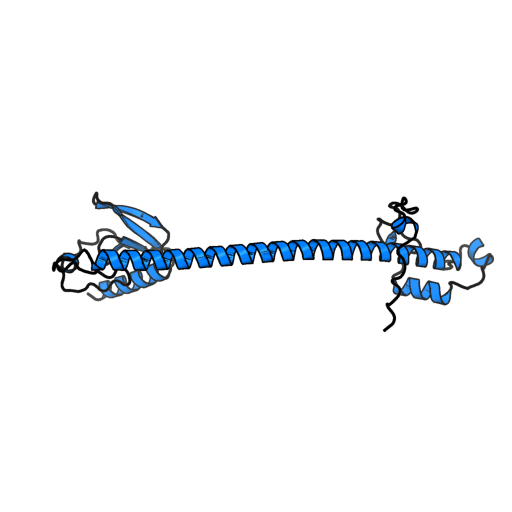38 2.743 7.358 1.00 96.69 94 GLU A O 1
ATOM 747 N N . GLN A 1 95 ? -8.792 3.238 5.206 1.00 96.50 95 GLN A N 1
ATOM 748 C CA . GLN A 1 95 ? -10.139 3.774 5.418 1.00 96.50 95 GLN A CA 1
ATOM 749 C C . GLN A 1 95 ? -11.105 2.724 5.978 1.00 96.50 95 GLN A C 1
ATOM 751 O O . GLN A 1 95 ? -11.865 3.018 6.900 1.00 96.50 95 GLN A O 1
ATOM 756 N N . ALA A 1 96 ? -11.067 1.495 5.456 1.00 96.38 96 ALA A N 1
ATOM 757 C CA . ALA A 1 96 ?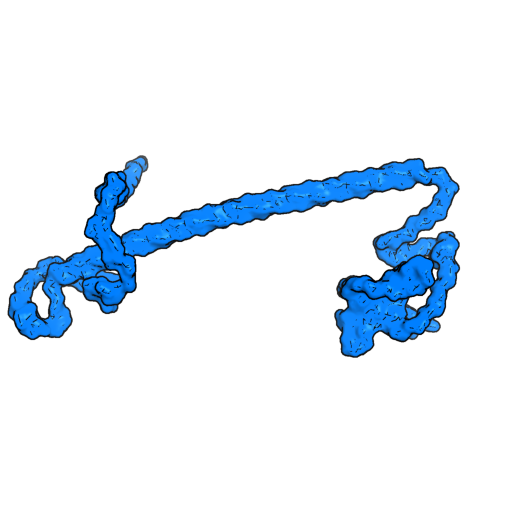 -11.889 0.403 5.967 1.00 96.38 96 ALA A CA 1
ATOM 758 C C . ALA A 1 96 ? -11.545 0.075 7.429 1.00 96.38 96 ALA A C 1
ATOM 760 O O . ALA A 1 96 ? -12.444 -0.093 8.252 1.00 96.38 96 ALA A O 1
ATOM 761 N N . LEU A 1 97 ? -10.254 0.043 7.771 1.00 97.38 97 LEU A N 1
ATOM 762 C CA . LEU A 1 97 ? -9.805 -0.154 9.149 1.00 97.38 97 LEU A CA 1
ATOM 763 C C . LEU A 1 97 ? -10.258 0.987 10.059 1.00 97.38 97 LEU A C 1
ATOM 765 O O . LEU A 1 97 ? -10.728 0.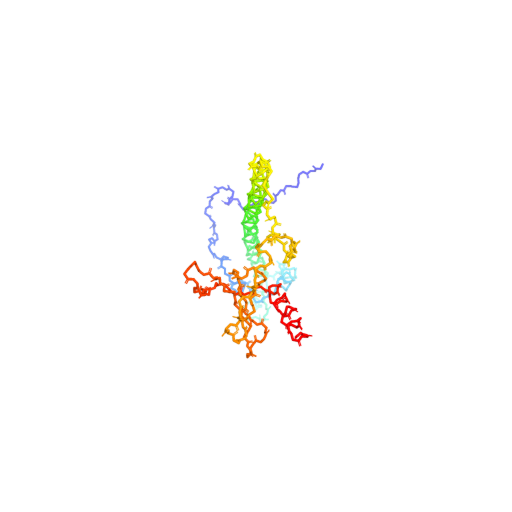724 11.162 1.00 97.38 97 LEU A O 1
ATOM 769 N N . GLN A 1 98 ? -10.187 2.233 9.594 1.00 97.50 98 GLN A N 1
ATOM 770 C CA . GLN A 1 98 ? -10.648 3.381 10.368 1.00 97.50 98 GLN A CA 1
ATOM 771 C C . GLN A 1 98 ? -12.145 3.290 10.695 1.00 97.50 98 GLN A C 1
ATOM 773 O O . GLN A 1 98 ? -12.546 3.604 11.812 1.00 97.50 98 GLN A O 1
ATOM 778 N N . LEU A 1 99 ? -12.973 2.826 9.755 1.00 97.25 99 LEU A N 1
ATOM 779 C CA . LEU A 1 99 ? -14.401 2.611 10.006 1.00 97.25 99 LEU A CA 1
ATOM 780 C C . LEU A 1 99 ? -14.640 1.531 11.067 1.00 97.25 99 LEU A C 1
ATOM 782 O O . LEU A 1 99 ? -15.478 1.722 11.945 1.00 97.25 99 LEU A O 1
ATOM 786 N N . LEU A 1 100 ? -13.882 0.432 11.021 1.00 97.38 100 LEU A N 1
ATOM 787 C CA . LEU A 1 100 ? -13.971 -0.629 12.028 1.00 97.38 100 LEU A CA 1
ATOM 788 C C . LEU A 1 100 ? -13.543 -0.148 13.418 1.00 97.38 100 LEU A C 1
ATOM 790 O O . LEU A 1 100 ? -14.156 -0.531 14.410 1.00 97.38 100 LEU A O 1
ATOM 794 N N . LEU A 1 101 ? -12.506 0.689 13.498 1.00 97.56 101 LEU A N 1
ATOM 795 C CA . LEU A 1 101 ? -12.081 1.292 14.761 1.00 97.56 101 LEU A CA 1
ATOM 796 C C . LEU A 1 101 ? -13.169 2.206 15.331 1.00 97.56 101 LEU A C 1
ATOM 798 O O . LEU A 1 101 ? -13.500 2.088 16.506 1.00 97.56 101 LEU A O 1
ATOM 802 N N . ASN A 1 102 ? -13.783 3.040 14.492 1.00 97.38 102 ASN A N 1
ATOM 803 C CA . ASN A 1 102 ? -14.860 3.928 14.926 1.00 97.38 102 ASN A CA 1
ATOM 804 C C . ASN A 1 102 ? -16.084 3.144 15.442 1.00 97.38 102 ASN A C 1
ATOM 806 O O . ASN A 1 102 ? -16.629 3.489 16.488 1.00 97.38 102 ASN A O 1
ATOM 810 N N . ASP A 1 103 ? -16.493 2.073 14.747 1.00 97.88 103 ASP A N 1
ATOM 811 C CA . ASP A 1 103 ? -17.576 1.184 15.206 1.00 97.88 103 ASP A CA 1
ATOM 812 C C . ASP A 1 103 ? -17.223 0.520 16.545 1.00 97.88 103 ASP A C 1
ATOM 814 O O . ASP A 1 103 ? -18.037 0.448 17.469 1.00 97.88 103 ASP A O 1
ATOM 818 N N . ARG A 1 104 ? -15.967 0.085 16.694 1.00 97.62 104 ARG A N 1
ATOM 819 C CA . ARG A 1 104 ? -15.487 -0.510 17.940 1.00 97.62 104 ARG A CA 1
ATOM 820 C C . ARG A 1 104 ? -15.532 0.477 19.106 1.00 97.62 104 ARG A C 1
ATOM 822 O O . ARG A 1 104 ? -15.943 0.086 20.200 1.00 97.62 104 ARG A O 1
ATOM 829 N N . ASP A 1 105 ? -15.135 1.724 18.882 1.00 97.94 105 ASP A N 1
ATOM 830 C CA . ASP A 1 105 ? -15.180 2.778 19.897 1.00 97.94 105 ASP A CA 1
ATOM 831 C C . ASP A 1 105 ? -16.622 3.096 20.311 1.00 97.94 105 ASP A C 1
ATOM 833 O O . ASP A 1 105 ? -16.912 3.249 21.499 1.00 97.94 105 ASP A O 1
ATOM 837 N N . GLU A 1 106 ? -17.559 3.117 19.360 1.00 97.56 106 GLU A N 1
ATOM 838 C CA . GLU A 1 106 ? -18.984 3.283 19.654 1.00 97.56 106 GLU A CA 1
ATOM 839 C C . GLU A 1 106 ? -19.521 2.139 20.529 1.00 97.56 106 GLU A C 1
ATOM 841 O O . GLU A 1 106 ? -20.186 2.380 21.542 1.00 97.56 106 GLU A O 1
ATOM 846 N N . GLN A 1 107 ? -19.176 0.890 20.206 1.00 97.50 107 GLN A N 1
ATOM 847 C CA . GLN A 1 107 ? -19.550 -0.266 21.026 1.00 97.50 107 GLN A CA 1
ATOM 848 C C . GLN A 1 107 ? -19.002 -0.167 22.453 1.00 97.50 107 GLN A C 1
ATOM 850 O O . GLN A 1 107 ? -19.719 -0.476 23.408 1.00 97.50 107 GLN A O 1
ATOM 855 N N . LEU A 1 108 ? -17.745 0.259 22.616 1.00 97.19 108 LEU A N 1
ATOM 856 C CA . LEU A 1 108 ? -17.135 0.435 23.934 1.00 97.19 108 LEU A CA 1
ATOM 857 C C . LEU A 1 108 ? -17.848 1.526 24.736 1.00 97.19 108 LEU A C 1
ATOM 859 O O . LEU A 1 108 ? -18.208 1.286 25.888 1.00 97.19 108 LEU A O 1
ATOM 863 N N . ASN A 1 109 ? -18.146 2.668 24.116 1.00 97.56 109 ASN A N 1
ATOM 864 C CA . ASN A 1 109 ? -18.895 3.747 24.760 1.00 97.56 109 ASN A CA 1
ATOM 865 C C . ASN A 1 109 ? -20.281 3.280 25.234 1.00 97.56 109 ASN A C 1
ATOM 867 O O . ASN A 1 109 ? -20.678 3.545 26.371 1.00 97.56 109 ASN A O 1
ATOM 871 N N . ASN A 1 110 ? -20.993 2.516 24.401 1.00 97.06 110 ASN A N 1
ATOM 872 C CA . ASN A 1 110 ? -22.295 1.949 24.753 1.00 97.06 110 ASN A CA 1
ATOM 873 C C . ASN A 1 110 ? -22.195 0.961 25.931 1.00 97.06 110 ASN A C 1
ATOM 875 O O . ASN A 1 110 ? -23.020 0.994 26.849 1.00 97.06 110 ASN A O 1
ATOM 879 N N . LEU A 1 111 ? -21.166 0.107 25.952 1.00 97.25 111 LEU A N 1
ATOM 880 C CA . LEU A 1 111 ? -20.907 -0.827 27.054 1.00 97.25 111 LEU A CA 1
ATOM 881 C C . LEU A 1 111 ? -20.568 -0.104 28.361 1.00 97.25 111 LEU A C 1
ATOM 883 O O . LEU A 1 111 ? -21.056 -0.493 29.429 1.00 97.25 111 LEU A O 1
ATOM 887 N N . GLU A 1 112 ? -19.764 0.956 28.297 1.00 96.88 112 GLU A N 1
ATOM 888 C CA . GLU A 1 112 ? -19.451 1.787 29.457 1.00 96.88 112 GLU A CA 1
ATOM 889 C C . GLU A 1 112 ? -20.703 2.469 30.009 1.00 96.88 112 GLU A C 1
ATOM 891 O O . GLU A 1 112 ? -20.944 2.433 31.219 1.00 96.88 112 GLU A O 1
ATOM 896 N N . GLN A 1 113 ? -21.536 3.044 29.139 1.00 96.44 113 GLN A N 1
ATOM 897 C CA . GLN A 1 113 ? -22.782 3.689 29.546 1.00 96.44 113 GLN A CA 1
ATOM 898 C C . GLN A 1 113 ? -23.759 2.683 30.167 1.00 96.44 113 GLN A C 1
ATOM 900 O O . GLN A 1 113 ? -24.339 2.958 31.222 1.00 96.44 113 GLN A O 1
ATOM 905 N N . SER A 1 114 ? -23.879 1.488 29.582 1.00 97.00 114 SER A N 1
ATOM 906 C CA . SER A 1 114 ? -24.667 0.394 30.155 1.00 97.00 114 SER A CA 1
ATOM 907 C C . SER A 1 114 ? -24.149 0.020 31.544 1.00 97.00 114 SER A C 1
ATOM 909 O O . SER A 1 114 ? -24.926 -0.040 32.496 1.00 97.00 114 SER A O 1
ATOM 911 N N . SER A 1 115 ? -22.835 -0.158 31.696 1.00 96.81 115 SER A N 1
ATOM 912 C CA . SER A 1 115 ? -22.204 -0.519 32.972 1.00 96.81 115 SER A CA 1
ATOM 913 C C . SER A 1 115 ? -22.439 0.539 34.055 1.00 96.81 115 SER A C 1
ATOM 915 O O . SER A 1 115 ? -22.792 0.196 35.185 1.00 96.81 115 SER A O 1
ATOM 917 N N . ARG A 1 116 ? -22.324 1.828 33.707 1.00 96.56 116 ARG A N 1
ATOM 918 C CA . ARG A 1 116 ? -22.640 2.945 34.615 1.00 96.56 116 ARG A CA 1
ATOM 919 C C . ARG A 1 116 ? -24.103 2.919 35.049 1.00 96.56 116 ARG A C 1
ATOM 921 O O . ARG A 1 116 ? -24.377 2.987 36.244 1.00 96.56 116 ARG A O 1
ATOM 928 N N . SER A 1 117 ? -25.032 2.734 34.109 1.00 95.56 117 SER A N 1
ATOM 929 C CA . SER A 1 117 ? -26.463 2.661 34.430 1.00 95.56 117 SER A CA 1
ATOM 930 C C . SER A 1 117 ? -26.798 1.477 35.350 1.00 95.56 117 SER A C 1
ATOM 932 O O . SER A 1 117 ? -27.584 1.615 36.288 1.00 95.56 117 SER A O 1
ATOM 934 N N . HIS A 1 118 ? -26.161 0.316 35.151 1.00 96.38 118 HIS A N 1
ATOM 935 C CA . HIS A 1 118 ? -26.327 -0.840 36.032 1.00 96.38 118 HIS A CA 1
ATOM 936 C C . HIS A 1 118 ? -25.829 -0.553 37.449 1.00 96.38 118 HIS A C 1
ATOM 938 O O . HIS A 1 118 ? -26.503 -0.910 38.415 1.00 96.38 118 HIS A O 1
ATOM 944 N N . PHE A 1 119 ? -24.687 0.122 37.579 1.00 96.00 119 PHE A N 1
ATOM 945 C CA . PHE A 1 119 ? -24.133 0.508 38.873 1.00 96.00 119 PHE A CA 1
ATOM 946 C C . PHE A 1 119 ? -25.030 1.509 39.620 1.00 96.00 119 PHE A C 1
ATOM 948 O O . PHE A 1 119 ? -25.297 1.333 40.810 1.00 96.00 119 PHE A O 1
ATOM 955 N N . GLU A 1 120 ? -25.564 2.517 38.929 1.00 95.50 120 GLU A N 1
ATOM 956 C CA . GLU A 1 120 ? -26.520 3.471 39.507 1.00 95.50 120 GLU A CA 1
ATOM 957 C C . GLU A 1 120 ? -27.812 2.783 39.966 1.00 95.50 120 GLU A C 1
ATOM 959 O O . GLU A 1 120 ? -28.296 3.029 41.075 1.00 95.50 120 GLU A O 1
ATOM 964 N N . ASN A 1 121 ? -28.342 1.866 39.151 1.00 95.75 121 ASN A N 1
ATOM 965 C CA . ASN A 1 121 ? -29.515 1.066 39.500 1.00 95.75 121 ASN A CA 1
ATOM 966 C C . ASN A 1 121 ? -29.261 0.179 40.728 1.00 95.75 121 ASN A C 1
ATOM 968 O O . ASN A 1 121 ? -30.126 0.088 41.603 1.00 95.75 121 ASN A O 1
ATOM 972 N N . ALA A 1 122 ? -28.078 -0.435 40.825 1.00 94.06 122 ALA A N 1
ATOM 973 C CA . ALA A 1 122 ? -27.679 -1.233 41.981 1.00 94.06 122 ALA A CA 1
ATOM 974 C C . ALA A 1 122 ? -27.618 -0.379 43.258 1.00 94.06 122 ALA A C 1
ATOM 976 O O . ALA A 1 122 ? -28.257 -0.725 44.252 1.00 94.06 122 ALA A O 1
ATOM 977 N N . GLN A 1 123 ? -26.972 0.793 43.212 1.00 95.62 123 GLN A N 1
ATOM 978 C CA . GLN A 1 123 ? -26.965 1.724 44.347 1.00 95.62 123 GLN A CA 1
ATOM 979 C C . GLN A 1 123 ? -28.374 2.179 44.742 1.00 95.62 123 GLN A C 1
ATOM 981 O O . GLN A 1 123 ? -28.689 2.316 45.925 1.00 95.62 123 GLN A O 1
ATOM 986 N N . ALA A 1 124 ? -29.241 2.456 43.767 1.00 93.94 124 ALA A N 1
ATOM 987 C CA . ALA A 1 124 ? -30.616 2.851 44.047 1.00 93.94 124 ALA A CA 1
ATOM 988 C C . ALA A 1 124 ? -31.400 1.721 44.735 1.00 93.94 124 ALA A C 1
ATOM 990 O O . ALA A 1 124 ? -32.192 1.992 45.642 1.00 93.94 124 ALA A O 1
ATOM 991 N N . ALA A 1 125 ? -31.172 0.467 44.332 1.00 92.75 125 ALA A N 1
ATOM 992 C CA . ALA A 1 125 ? -31.758 -0.707 44.969 1.00 92.75 125 ALA A CA 1
ATOM 993 C C . ALA A 1 125 ? -31.260 -0.878 46.413 1.00 92.75 125 ALA A C 1
ATOM 995 O O . ALA A 1 125 ? -32.086 -1.036 47.312 1.00 92.75 125 ALA A O 1
ATOM 996 N N . GLU A 1 126 ? -29.955 -0.741 46.661 1.00 93.00 126 GLU A N 1
ATOM 997 C CA . GLU A 1 126 ? -29.381 -0.774 48.015 1.00 93.00 126 GLU A CA 1
ATOM 998 C C . GLU A 1 126 ? -30.015 0.286 48.924 1.00 93.00 126 GLU A C 1
ATOM 1000 O O . GLU A 1 126 ? -30.551 -0.038 49.984 1.00 93.00 126 GLU A O 1
ATOM 1005 N N . ARG A 1 127 ? -30.108 1.542 48.464 1.00 90.81 127 ARG A N 1
ATOM 1006 C CA . ARG A 1 127 ? -30.768 2.618 49.231 1.00 90.81 127 ARG A CA 1
ATOM 1007 C C . ARG A 1 127 ? -32.239 2.316 49.536 1.00 90.81 127 ARG A C 1
ATOM 1009 O O . ARG A 1 127 ? -32.767 2.774 50.551 1.00 90.81 127 ARG A O 1
ATOM 1016 N N . ARG A 1 128 ? -32.948 1.604 48.650 1.00 92.00 128 ARG A N 1
ATOM 1017 C CA . ARG A 1 128 ? -34.339 1.175 48.894 1.00 92.00 128 ARG A CA 1
ATOM 1018 C C . ARG A 1 128 ? -34.399 0.082 49.959 1.00 92.00 128 ARG A C 1
ATOM 1020 O O . ARG A 1 128 ? -35.265 0.161 50.828 1.00 92.00 128 ARG A O 1
ATOM 1027 N N . ILE A 1 129 ? -33.485 -0.885 49.915 1.00 86.69 129 ILE A N 1
ATOM 1028 C CA . ILE A 1 129 ? -33.365 -1.942 50.928 1.00 86.69 129 ILE A CA 1
ATOM 1029 C C . ILE A 1 129 ? -33.091 -1.323 52.305 1.00 86.69 129 ILE A C 1
ATOM 1031 O O . ILE A 1 129 ? -33.784 -1.654 53.268 1.00 86.69 129 ILE A O 1
ATOM 1035 N N . ASP A 1 130 ? -32.183 -0.352 52.400 1.00 83.44 130 ASP A N 1
ATOM 1036 C CA . ASP A 1 130 ? -31.893 0.358 53.655 1.00 83.44 130 ASP A CA 1
ATOM 1037 C C . ASP A 1 130 ? -33.119 1.101 54.217 1.00 83.44 130 ASP A C 1
ATOM 1039 O O . ASP A 1 130 ? -33.404 1.074 55.418 1.00 83.44 130 ASP A O 1
ATOM 1043 N N . LYS A 1 131 ? -33.911 1.746 53.351 1.00 84.94 131 LYS A N 1
ATOM 1044 C CA . LYS A 1 131 ? -35.166 2.409 53.753 1.00 84.94 131 LYS A CA 1
ATOM 1045 C C . LYS A 1 131 ? -36.241 1.433 54.228 1.00 84.94 131 LYS A C 1
ATOM 1047 O O . LYS A 1 131 ? -37.041 1.789 55.090 1.00 84.94 131 LYS A O 1
ATOM 1052 N N . LEU A 1 132 ? -36.312 0.239 53.643 1.00 81.69 132 LEU A N 1
ATOM 1053 C CA . LEU A 1 132 ? -37.261 -0.789 54.068 1.00 81.69 132 LEU A CA 1
ATOM 1054 C C . LEU A 1 132 ? -36.835 -1.395 55.405 1.00 81.69 132 LEU A C 1
ATOM 1056 O O . LEU A 1 132 ? -37.637 -1.427 56.332 1.00 81.69 132 LEU A O 1
ATOM 1060 N N . THR A 1 133 ? -35.562 -1.773 55.536 1.00 77.44 133 THR A N 1
ATOM 1061 C CA . THR A 1 133 ? -35.021 -2.369 56.767 1.00 77.44 133 THR A CA 1
ATOM 1062 C C . THR A 1 133 ? -35.077 -1.412 57.960 1.00 77.44 133 THR A C 1
ATOM 1064 O O . THR A 1 133 ? -35.335 -1.857 59.076 1.00 77.44 133 THR A O 1
ATOM 1067 N N . SER A 1 134 ? -34.917 -0.101 57.742 1.00 69.56 134 SER A N 1
ATOM 1068 C CA . SER A 1 134 ? -35.081 0.922 58.790 1.00 69.56 134 SER A CA 1
ATOM 1069 C C . SER A 1 134 ? -36.533 1.164 59.224 1.00 69.56 134 SER A C 1
ATOM 1071 O O . SER A 1 134 ? -36.746 1.627 60.340 1.00 69.56 134 SER A O 1
ATOM 1073 N N . LYS A 1 135 ? -37.536 0.832 58.396 1.00 62.34 135 LYS A N 1
ATOM 1074 C CA . LYS A 1 135 ? -38.966 0.973 58.739 1.00 62.34 135 LYS A CA 1
ATOM 1075 C C . LYS A 1 135 ? -39.561 -0.254 59.433 1.00 62.34 135 LYS A C 1
ATOM 1077 O O . LYS A 1 135 ? -40.576 -0.124 60.107 1.00 62.34 135 LYS A O 1
ATOM 1082 N N . THR A 1 136 ? -38.966 -1.435 59.273 1.00 53.31 136 THR A N 1
ATOM 1083 C CA . THR A 1 136 ? -39.512 -2.711 59.775 1.00 53.31 136 THR A CA 1
ATOM 1084 C C . THR A 1 136 ? -39.020 -3.138 61.162 1.00 53.31 136 THR A C 1
ATOM 1086 O O . THR A 1 136 ? -39.194 -4.300 61.515 1.00 53.31 136 THR A O 1
ATOM 1089 N N . VAL A 1 137 ? -38.436 -2.253 61.978 1.00 45.88 137 VAL A N 1
ATOM 1090 C CA . VAL A 1 137 ? -38.010 -2.623 63.343 1.00 45.88 137 VAL A CA 1
ATOM 1091 C C . VAL A 1 137 ? -38.811 -1.856 64.401 1.00 45.88 137 VAL A C 1
ATOM 1093 O O . VAL A 1 137 ? -38.464 -0.719 64.711 1.00 45.88 137 VAL A O 1
ATOM 1096 N N . PRO A 1 138 ? -39.849 -2.464 65.003 1.00 46.53 138 PRO A N 1
ATOM 1097 C CA . PRO A 1 138 ? -40.146 -2.233 66.409 1.00 46.53 138 PRO A CA 1
ATOM 1098 C C . PRO A 1 138 ? -39.066 -2.926 67.253 1.00 46.53 138 PRO A C 1
ATOM 1100 O O . PRO A 1 138 ? -38.719 -4.073 66.972 1.00 46.53 138 PRO A O 1
ATOM 1103 N N . ASP A 1 139 ? -38.534 -2.205 68.244 1.00 46.25 139 ASP A N 1
ATOM 1104 C CA . ASP A 1 139 ? -37.496 -2.564 69.230 1.00 46.25 139 ASP A CA 1
ATOM 1105 C C . ASP A 1 139 ? -37.330 -4.063 69.541 1.00 46.25 139 ASP A C 1
ATOM 1107 O O . ASP A 1 139 ? -37.684 -4.566 70.606 1.00 46.25 139 ASP A O 1
ATOM 1111 N N . THR A 1 140 ? -36.714 -4.796 68.621 1.00 48.03 140 THR A N 1
ATOM 1112 C CA . THR A 1 140 ? -36.204 -6.141 68.864 1.00 48.03 140 THR A CA 1
ATOM 1113 C C . THR A 1 140 ? -34.761 -6.175 68.376 1.00 48.03 140 THR A C 1
ATOM 1115 O O . THR A 1 140 ? -34.493 -5.825 67.223 1.00 48.03 140 THR A O 1
ATOM 1118 N N . PRO A 1 141 ? -33.795 -6.537 69.241 1.00 44.50 141 PRO A N 1
ATOM 1119 C CA . PRO A 1 141 ? -32.376 -6.483 68.918 1.00 44.50 141 PRO A CA 1
ATOM 1120 C C . PRO A 1 141 ? -32.021 -7.611 67.942 1.00 44.50 141 PRO A C 1
ATOM 1122 O O . PRO A 1 141 ? -31.526 -8.671 68.323 1.00 44.50 141 PRO A O 1
ATOM 1125 N N . VAL A 1 142 ? -32.280 -7.391 66.654 1.00 48.19 142 VAL A N 1
ATOM 1126 C CA . VAL A 1 142 ? -31.818 -8.277 65.589 1.00 48.19 142 VAL A CA 1
ATOM 1127 C C . VAL A 1 142 ? -30.329 -8.019 65.383 1.00 48.19 142 VAL A C 1
ATOM 1129 O O . VAL A 1 142 ? -29.894 -6.933 65.002 1.00 48.19 142 VAL A O 1
ATOM 1132 N N . CYS A 1 143 ? -29.539 -9.044 65.683 1.00 46.41 143 CYS A N 1
ATOM 1133 C CA . CYS A 1 143 ? -28.093 -9.073 65.531 1.00 46.41 143 CYS A CA 1
ATOM 1134 C C . CYS A 1 143 ? -27.710 -8.747 64.077 1.00 46.41 143 CYS A C 1
ATOM 1136 O O . CYS A 1 143 ? -27.853 -9.600 63.200 1.00 46.41 143 CYS A O 1
ATOM 1138 N N . ARG A 1 144 ? -27.213 -7.527 63.815 1.00 50.38 144 ARG A N 1
ATOM 1139 C CA . ARG A 1 144 ? -26.588 -7.139 62.536 1.00 50.38 144 ARG A CA 1
ATOM 1140 C C . ARG A 1 144 ? -25.211 -7.795 62.419 1.00 50.38 144 ARG A C 1
ATOM 1142 O O . ARG A 1 144 ? -24.198 -7.106 62.396 1.00 50.38 144 ARG A O 1
ATOM 1149 N N . GLY A 1 145 ? -25.173 -9.128 62.448 1.00 46.78 145 GLY A N 1
ATOM 1150 C CA . GLY A 1 145 ? -23.964 -9.887 62.158 1.00 46.78 145 GLY A CA 1
ATOM 1151 C C . GLY A 1 145 ? -23.450 -9.430 60.802 1.00 46.78 145 GLY A C 1
ATOM 1152 O O . GLY A 1 145 ? -24.145 -9.583 59.800 1.00 46.78 145 GLY A O 1
ATOM 1153 N N . SER A 1 146 ? -22.294 -8.778 60.809 1.00 41.88 146 SER A N 1
ATOM 1154 C CA . SER A 1 146 ? -21.670 -8.169 59.649 1.00 41.88 146 SER A CA 1
ATOM 1155 C C . SER A 1 146 ? -21.501 -9.227 58.563 1.00 41.88 146 SER A C 1
ATOM 1157 O O . SER A 1 146 ? -20.666 -10.120 58.670 1.00 41.88 146 SER A O 1
ATOM 1159 N N . THR A 1 147 ? -22.303 -9.151 57.504 1.00 46.34 147 THR A N 1
ATOM 1160 C CA . THR A 1 147 ? -22.105 -9.962 56.293 1.00 46.34 147 THR A CA 1
ATOM 1161 C C . THR A 1 147 ? -20.814 -9.574 55.565 1.00 46.34 147 THR A C 1
ATOM 1163 O O . THR A 1 147 ? -20.348 -10.316 54.707 1.00 46.34 147 THR A O 1
ATOM 1166 N N . ALA A 1 148 ? -20.198 -8.450 55.941 1.00 42.09 148 ALA A N 1
ATOM 1167 C CA . ALA A 1 148 ? -18.853 -8.063 55.553 1.00 42.09 148 ALA A CA 1
ATOM 1168 C C . ALA A 1 148 ? -17.937 -8.095 56.787 1.00 42.09 148 ALA A C 1
ATOM 1170 O O . ALA A 1 148 ? -18.134 -7.314 57.713 1.00 42.09 148 ALA A O 1
ATOM 1171 N N . LEU A 1 149 ? -16.930 -8.972 56.747 1.00 42.94 149 LEU A N 1
ATOM 1172 C CA . LEU A 1 149 ? -15.870 -9.175 57.748 1.00 42.94 149 LEU A CA 1
ATOM 1173 C C . LEU A 1 149 ? -16.353 -9.835 59.048 1.00 42.94 149 LEU A C 1
ATOM 1175 O O . LEU A 1 149 ? -17.157 -9.284 59.787 1.00 42.94 149 LEU A O 1
ATOM 1179 N N . GLY A 1 150 ? -15.828 -11.033 59.323 1.00 45.91 150 GLY A N 1
ATOM 1180 C CA . GLY A 1 150 ? -16.217 -11.943 60.406 1.00 45.91 150 GLY A CA 1
ATOM 1181 C C . GLY A 1 150 ? -15.945 -11.466 61.837 1.00 45.91 150 GLY A C 1
ATOM 1182 O O . GLY A 1 150 ? -15.393 -12.215 62.636 1.00 45.91 150 GLY A O 1
ATOM 1183 N N . THR A 1 151 ? -16.350 -10.254 62.197 1.00 43.25 151 THR A N 1
ATOM 1184 C CA . THR A 1 151 ? -16.417 -9.796 63.582 1.00 43.25 151 THR A CA 1
ATOM 1185 C C . THR A 1 151 ? -17.770 -10.195 64.164 1.00 43.25 151 THR A C 1
ATOM 1187 O O . THR A 1 151 ? -18.800 -9.571 63.906 1.00 43.25 151 THR A O 1
ATOM 1190 N N . ALA A 1 152 ? -17.779 -11.264 64.962 1.00 50.09 152 ALA A N 1
ATOM 1191 C CA . ALA A 1 152 ? -18.915 -11.581 65.815 1.00 50.09 152 ALA A CA 1
ATOM 1192 C C . ALA A 1 152 ? -19.183 -10.395 66.758 1.00 50.09 152 ALA A C 1
ATOM 1194 O O . ALA A 1 152 ? -18.261 -9.859 67.368 1.00 50.09 152 ALA A O 1
ATOM 1195 N N . CYS A 1 153 ? -20.442 -9.986 66.922 1.00 55.72 153 CYS A N 1
ATOM 1196 C CA . CYS A 1 153 ? -20.777 -8.863 67.806 1.00 55.72 153 CYS A CA 1
ATOM 1197 C C . CYS A 1 153 ? -20.629 -9.201 69.304 1.00 55.72 153 CYS A C 1
ATOM 1199 O O . CYS A 1 153 ? -20.829 -8.333 70.152 1.00 55.72 153 CYS A O 1
ATOM 1201 N N . GLY A 1 154 ? -20.349 -10.468 69.638 1.00 52.25 154 GLY A N 1
ATOM 1202 C CA . GLY A 1 154 ? -20.089 -10.959 70.997 1.00 52.25 154 GLY A CA 1
ATOM 1203 C C . GLY A 1 154 ? -21.272 -10.897 71.969 1.00 52.25 154 GLY A C 1
ATOM 1204 O O . GLY A 1 154 ? -21.115 -11.255 73.129 1.00 52.25 154 GLY A O 1
ATOM 1205 N N . LYS A 1 155 ? -22.448 -10.425 71.533 1.00 52.38 155 LYS A N 1
ATOM 1206 C CA . LYS A 1 155 ? -23.571 -10.097 72.432 1.00 52.38 155 LYS A CA 1
ATOM 1207 C C . LYS A 1 155 ? -24.892 -10.778 72.088 1.00 52.38 155 LYS A C 1
ATOM 1209 O O . LYS A 1 155 ? -25.817 -10.717 72.888 1.00 52.38 155 LYS A O 1
ATOM 1214 N N . CYS A 1 156 ? -25.015 -11.404 70.917 1.00 50.59 156 CYS A N 1
ATOM 1215 C CA . CYS A 1 156 ? -26.255 -12.070 70.524 1.00 50.59 156 CYS A CA 1
ATOM 1216 C C . CYS A 1 156 ? -26.166 -13.587 70.723 1.00 50.59 156 CYS A C 1
ATOM 1218 O O . CYS A 1 156 ? -25.119 -14.186 70.486 1.00 50.59 156 CYS A O 1
ATOM 1220 N N . VAL A 1 157 ? -27.287 -14.211 71.108 1.00 50.81 157 VAL A N 1
ATOM 1221 C CA . VAL A 1 157 ? -27.413 -15.667 71.348 1.00 50.81 157 VAL A CA 1
ATOM 122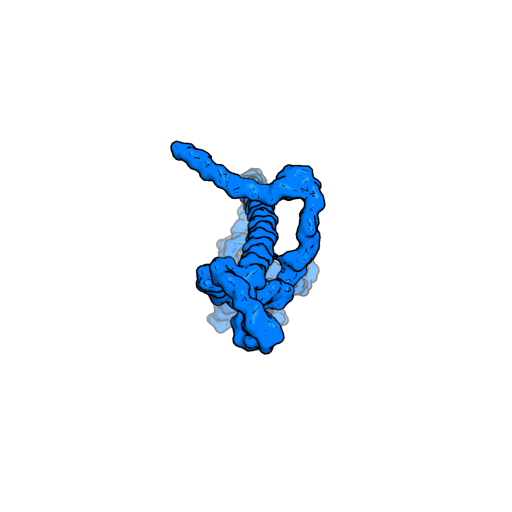2 C C . VAL A 1 157 ? -26.885 -16.492 70.166 1.00 50.81 157 VAL A C 1
ATOM 1224 O O . VAL A 1 157 ? -26.298 -17.549 70.356 1.00 50.81 157 VAL A O 1
ATOM 1227 N N . ARG A 1 158 ? -27.007 -15.968 68.941 1.00 50.31 158 ARG A N 1
ATOM 1228 C CA . ARG A 1 158 ? -26.508 -16.598 67.711 1.00 50.31 158 ARG A CA 1
ATOM 1229 C C . ARG A 1 158 ? -24.976 -16.613 67.594 1.00 50.31 158 ARG A C 1
ATOM 1231 O O . ARG A 1 158 ? -24.439 -17.547 67.020 1.00 50.31 158 ARG A O 1
ATOM 1238 N N . CYS A 1 159 ? -24.282 -15.609 68.132 1.00 51.41 159 CYS A N 1
ATOM 1239 C CA . CYS A 1 159 ? -22.813 -15.564 68.192 1.00 51.41 159 CYS A CA 1
ATOM 1240 C C . CYS A 1 159 ? -22.241 -16.301 69.414 1.00 51.41 159 CYS A C 1
ATOM 1242 O O . CYS A 1 159 ? -21.040 -16.533 69.464 1.00 51.41 159 CYS A O 1
ATOM 1244 N N . LEU A 1 160 ? -23.084 -16.629 70.397 1.00 50.25 160 LEU A N 1
ATOM 1245 C CA . LEU A 1 160 ? -22.727 -17.382 71.605 1.00 50.25 160 LEU A CA 1
ATOM 1246 C C . LEU A 1 160 ? -23.021 -18.885 71.470 1.00 50.25 160 LEU A C 1
ATOM 1248 O O . LEU A 1 160 ? -22.794 -19.639 72.414 1.00 50.25 160 LEU A O 1
ATOM 1252 N N . ALA A 1 161 ? -23.545 -19.327 70.323 1.00 47.59 161 ALA A N 1
ATOM 1253 C CA . ALA A 1 161 ? -23.779 -20.740 70.072 1.00 47.59 161 ALA A CA 1
ATOM 1254 C C . ALA A 1 161 ? -22.426 -21.472 69.956 1.00 47.59 161 ALA A C 1
ATOM 1256 O O . ALA A 1 161 ? -21.560 -21.008 69.209 1.00 47.59 161 ALA A O 1
ATOM 1257 N N . PRO A 1 162 ? -22.226 -22.595 70.670 1.00 46.56 162 PRO A N 1
ATOM 1258 C CA . PRO A 1 162 ? -20.995 -23.365 70.569 1.00 46.56 162 PRO A CA 1
ATOM 1259 C C . PRO A 1 162 ? -20.813 -23.850 69.128 1.00 46.56 162 PRO A C 1
ATOM 1261 O O . PRO A 1 162 ? -21.695 -24.502 68.563 1.00 46.56 162 PRO A O 1
ATOM 1264 N N . LEU A 1 163 ? -19.673 -23.500 68.528 1.00 47.19 163 LEU A N 1
ATOM 1265 C CA . LEU A 1 163 ? -19.248 -24.047 67.244 1.00 47.19 163 LEU A CA 1
ATOM 1266 C C . LEU A 1 163 ? -19.058 -25.555 67.438 1.00 47.19 163 LEU A C 1
ATOM 1268 O O . LEU A 1 163 ? -18.304 -25.981 68.312 1.00 47.19 163 LEU A O 1
ATOM 1272 N N . GLY A 1 164 ? -19.812 -26.355 66.685 1.00 48.94 164 GLY A N 1
ATOM 1273 C CA . GLY A 1 164 ? -19.705 -27.810 66.741 1.00 48.94 164 GLY A CA 1
ATOM 1274 C C . GLY A 1 164 ? -18.302 -28.274 66.350 1.00 48.94 164 GLY A C 1
ATOM 1275 O O . GLY A 1 164 ? -17.623 -27.615 65.566 1.00 48.94 164 GLY A O 1
ATOM 1276 N N . GLU A 1 165 ? -17.873 -29.410 66.901 1.00 46.78 165 GLU A N 1
ATOM 1277 C CA . GLU A 1 165 ? -16.589 -30.035 66.569 1.00 46.78 165 GLU A CA 1
ATOM 1278 C C . GLU A 1 165 ? -16.404 -30.183 65.052 1.00 46.78 165 GLU A C 1
ATOM 1280 O O . GLU A 1 165 ? -17.241 -30.768 64.355 1.00 46.78 165 GLU A O 1
ATOM 1285 N N . VAL A 1 166 ? -15.271 -29.682 64.557 1.00 49.53 166 VAL A N 1
ATOM 1286 C CA . VAL A 1 166 ? -14.848 -29.794 63.160 1.00 49.53 166 VAL A CA 1
ATOM 1287 C C . VAL A 1 166 ? -14.542 -31.266 62.860 1.00 49.53 166 VAL A C 1
ATOM 1289 O O . VAL A 1 166 ? -13.530 -31.805 63.300 1.00 49.53 166 VAL A O 1
ATOM 1292 N N . LYS A 1 167 ? -15.426 -31.941 62.113 1.00 55.94 167 LYS A N 1
ATOM 1293 C CA . LYS A 1 167 ? -15.335 -33.393 61.849 1.00 55.94 167 LYS A CA 1
ATOM 1294 C C . LYS A 1 167 ? -14.431 -33.796 60.675 1.00 55.94 167 LYS A C 1
ATOM 1296 O O . LYS A 1 167 ? -14.244 -34.990 60.456 1.00 55.94 167 LYS A O 1
ATOM 1301 N N . PHE A 1 168 ? -13.852 -32.851 59.927 1.00 59.03 168 PHE A N 1
ATOM 1302 C CA . PHE A 1 168 ? -13.061 -33.157 58.726 1.00 59.03 168 PHE A CA 1
ATOM 1303 C C . PHE A 1 168 ? -11.695 -32.461 58.737 1.00 59.03 168 PHE A C 1
ATOM 1305 O O . PHE A 1 168 ? -11.601 -31.235 58.770 1.00 59.03 168 PHE A O 1
ATOM 1312 N N . LYS A 1 169 ? -10.621 -33.260 58.687 1.00 60.53 169 LYS A N 1
ATOM 1313 C CA . LYS A 1 169 ? -9.234 -32.779 58.624 1.00 60.53 169 LYS A CA 1
ATOM 1314 C C . LYS A 1 169 ? -9.030 -31.923 57.362 1.00 60.53 169 LYS A C 1
ATOM 1316 O O . LYS A 1 169 ? -9.390 -32.353 56.271 1.00 60.53 169 LYS A O 1
ATOM 1321 N N . GLY A 1 170 ? -8.482 -30.716 57.521 1.00 65.62 170 GLY A N 1
ATOM 1322 C CA . GLY A 1 170 ? -8.227 -29.771 56.421 1.00 65.62 170 GLY A CA 1
ATOM 1323 C C . GLY A 1 170 ? -9.402 -28.855 56.047 1.00 65.62 170 GLY A C 1
ATOM 1324 O O . GLY A 1 170 ? -9.238 -27.981 55.195 1.00 65.62 170 GLY A O 1
ATOM 1325 N N . MET A 1 171 ? -10.566 -29.009 56.690 1.00 71.50 171 MET A N 1
ATOM 1326 C CA . MET A 1 171 ? -11.733 -28.148 56.489 1.00 71.50 171 MET A CA 1
ATOM 1327 C C . MET A 1 171 ? -11.824 -27.095 57.599 1.00 71.50 171 MET A C 1
ATOM 1329 O O . MET A 1 171 ? -11.916 -27.425 58.777 1.00 71.50 171 MET A O 1
ATOM 1333 N N . ILE A 1 172 ? -11.801 -25.817 57.222 1.00 76.50 172 ILE A N 1
ATOM 1334 C CA . ILE A 1 172 ? -11.833 -24.685 58.152 1.00 76.50 172 ILE A CA 1
ATOM 1335 C C . ILE A 1 172 ? -13.215 -24.046 58.068 1.00 76.50 172 ILE A C 1
ATOM 1337 O O . ILE A 1 172 ? -13.541 -23.382 57.081 1.00 76.50 172 ILE A O 1
ATOM 1341 N N . GLU A 1 173 ? -14.041 -24.270 59.089 1.00 71.25 173 GLU A N 1
ATOM 1342 C CA . GLU A 1 173 ? -15.356 -23.640 59.192 1.00 71.25 173 GLU A CA 1
ATOM 1343 C C . GLU A 1 173 ? -15.221 -22.147 59.514 1.00 71.25 173 GLU A C 1
ATOM 1345 O O . GLU A 1 173 ? -14.384 -21.717 60.309 1.00 71.25 173 GLU A O 1
ATOM 1350 N N . THR A 1 174 ? -16.062 -21.340 58.876 1.00 67.12 174 THR A N 1
ATOM 1351 C CA . THR A 1 174 ? -16.206 -19.920 59.208 1.00 67.12 174 THR A CA 1
ATOM 1352 C C . THR A 1 174 ? -16.960 -19.765 60.529 1.00 67.12 174 THR A C 1
ATOM 1354 O O . THR A 1 174 ? -17.782 -20.606 60.882 1.00 67.12 174 THR A O 1
ATOM 1357 N N . ALA A 1 175 ? -16.745 -18.654 61.242 1.00 57.41 175 ALA A N 1
ATOM 1358 C CA . ALA A 1 175 ? -17.339 -18.388 62.561 1.00 57.41 175 ALA A CA 1
ATOM 1359 C C . ALA A 1 175 ? -18.886 -18.413 62.611 1.00 57.41 175 ALA A C 1
ATOM 1361 O O . ALA A 1 175 ? -19.471 -18.346 63.687 1.00 57.41 175 ALA A O 1
ATOM 1362 N N . CYS A 1 176 ? -19.565 -18.491 61.462 1.00 57.78 176 CYS A N 1
ATOM 1363 C CA . CYS A 1 176 ? -21.017 -18.626 61.368 1.00 57.78 176 CYS A CA 1
ATOM 1364 C C . CYS A 1 176 ? -21.502 -20.052 61.044 1.00 57.78 176 CYS A C 1
ATOM 1366 O O . CYS A 1 176 ? -22.712 -20.260 60.986 1.00 57.78 176 CYS A O 1
ATOM 1368 N N . GLY A 1 177 ? -20.603 -21.019 60.812 1.00 63.28 177 GLY A N 1
ATOM 1369 C CA . GLY A 1 177 ? -20.934 -22.422 60.515 1.00 63.28 177 GLY A CA 1
ATOM 1370 C C . GLY A 1 177 ? -21.656 -22.657 59.178 1.00 63.28 177 GLY A C 1
ATOM 1371 O O . GLY A 1 177 ? -22.052 -23.783 58.880 1.00 63.28 177 GLY A O 1
ATOM 1372 N N . THR A 1 178 ? -21.854 -21.604 58.377 1.00 67.00 178 THR A N 1
ATOM 1373 C CA . THR A 1 178 ? -22.570 -21.657 57.091 1.00 67.00 178 THR A CA 1
ATOM 1374 C C . THR A 1 178 ? -21.648 -22.036 55.936 1.00 67.00 178 THR A C 1
ATOM 1376 O O . THR A 1 178 ? -22.088 -22.666 54.974 1.00 67.00 178 THR A O 1
ATOM 1379 N N . PHE A 1 179 ? -20.373 -21.655 56.030 1.00 72.19 179 PHE A N 1
ATOM 1380 C CA . PHE A 1 179 ? -19.370 -21.915 55.005 1.00 72.19 179 PHE A CA 1
ATOM 1381 C C . PHE A 1 179 ? -18.121 -22.545 55.603 1.00 72.19 179 PHE A C 1
ATOM 1383 O O . PHE A 1 179 ? -17.735 -22.210 56.727 1.00 72.19 179 PHE A O 1
ATOM 1390 N N . ALA A 1 180 ? -17.464 -23.394 54.825 1.00 80.62 180 ALA A N 1
ATOM 1391 C CA . ALA A 1 180 ? -16.159 -23.939 55.150 1.00 80.62 180 ALA A CA 1
ATOM 1392 C C . ALA A 1 180 ? -15.214 -23.842 53.952 1.00 80.62 180 ALA A C 1
ATOM 1394 O O . ALA A 1 180 ? -15.649 -23.839 52.801 1.00 80.62 180 ALA A O 1
ATOM 1395 N N . ILE A 1 181 ? -13.917 -23.744 54.225 1.00 80.69 181 ILE A N 1
ATOM 1396 C CA . ILE A 1 181 ? -12.876 -23.738 53.199 1.00 80.69 181 ILE A CA 1
ATOM 1397 C C . ILE A 1 181 ? -12.002 -24.962 53.419 1.00 80.69 181 ILE A C 1
ATOM 1399 O O . ILE A 1 181 ? -11.435 -25.133 54.496 1.00 80.69 181 ILE A O 1
ATOM 1403 N N . MET A 1 182 ? -11.890 -25.803 52.395 1.00 82.00 182 MET A N 1
ATOM 1404 C CA . MET A 1 182 ? -10.930 -26.901 52.386 1.00 82.00 182 MET A CA 1
ATOM 1405 C C . MET A 1 182 ? -9.683 -26.457 51.638 1.00 82.00 182 MET A C 1
ATOM 1407 O O . MET A 1 182 ? -9.775 -26.029 50.485 1.00 82.00 182 MET A O 1
ATOM 1411 N N . ILE A 1 183 ? -8.534 -26.554 52.298 1.00 79.00 183 ILE A N 1
ATOM 1412 C CA . ILE A 1 183 ? -7.228 -26.305 51.687 1.00 79.00 183 ILE A CA 1
ATOM 1413 C C . ILE A 1 183 ? -6.644 -27.665 51.317 1.00 79.00 183 ILE A C 1
ATOM 1415 O O . ILE A 1 183 ? -6.548 -28.541 52.173 1.00 79.00 183 ILE A O 1
ATOM 1419 N N . ASP A 1 184 ? -6.273 -27.842 50.052 1.00 73.06 184 ASP A N 1
ATOM 1420 C CA . ASP A 1 184 ? -5.606 -29.066 49.607 1.00 73.06 184 ASP A CA 1
ATOM 1421 C C . ASP A 1 184 ? -4.221 -29.161 50.275 1.00 73.06 184 ASP A C 1
ATOM 1423 O O . ASP A 1 184 ? -3.369 -28.294 50.066 1.00 73.06 184 ASP A O 1
ATOM 1427 N N . GLU A 1 185 ? -3.991 -30.195 51.092 1.00 64.56 185 GLU A N 1
ATOM 1428 C CA . GLU A 1 185 ? -2.709 -30.415 51.780 1.00 64.56 185 GLU A CA 1
ATOM 1429 C C . GLU A 1 185 ? -1.557 -30.658 50.786 1.00 64.56 185 GLU A C 1
ATOM 1431 O O . GLU A 1 185 ? -0.425 -30.258 51.061 1.00 64.56 185 GLU A O 1
ATOM 1436 N N . ALA A 1 186 ? -1.828 -31.252 49.617 1.00 66.81 186 ALA A N 1
ATOM 1437 C CA . ALA A 1 186 ? -0.818 -31.484 48.583 1.00 66.81 186 ALA A CA 1
ATOM 1438 C C . ALA A 1 186 ? -0.510 -30.211 47.777 1.00 66.81 186 ALA A C 1
ATOM 1440 O O . ALA A 1 186 ? 0.618 -30.006 47.331 1.00 66.81 186 ALA A O 1
ATOM 1441 N N . ASN A 1 187 ? -1.503 -29.330 47.626 1.00 62.62 187 ASN A N 1
ATOM 1442 C CA . ASN A 1 187 ? -1.411 -28.095 46.853 1.00 62.62 187 ASN A CA 1
ATOM 1443 C C . ASN A 1 187 ? -1.902 -26.916 47.685 1.00 62.62 187 ASN A C 1
ATOM 1445 O O . ASN A 1 187 ? -2.907 -26.288 47.358 1.00 62.62 187 ASN A O 1
ATOM 1449 N N . GLY A 1 188 ? -1.153 -26.570 48.737 1.00 62.12 188 GLY A N 1
ATOM 1450 C CA . GLY A 1 188 ? -1.541 -25.557 49.728 1.00 62.12 188 GLY A CA 1
ATOM 1451 C C . GLY A 1 188 ? -1.860 -24.158 49.182 1.00 62.12 188 GLY A C 1
ATOM 1452 O O . GLY A 1 188 ? -2.242 -23.285 49.956 1.00 62.12 188 GLY A O 1
ATOM 1453 N N . HIS A 1 189 ? -1.717 -23.923 47.875 1.00 69.00 189 HIS A N 1
ATOM 1454 C CA . HIS A 1 189 ? -2.079 -22.715 47.134 1.00 69.00 189 HIS A CA 1
ATOM 1455 C C . HIS A 1 189 ? -3.494 -22.745 46.515 1.00 69.00 189 HIS A C 1
ATOM 1457 O O . HIS A 1 189 ? -3.935 -21.723 45.992 1.00 69.00 189 HIS A O 1
ATOM 1463 N N . TYR A 1 190 ? -4.233 -23.855 46.613 1.00 74.12 190 TYR A N 1
ATOM 1464 C CA . TYR A 1 190 ? -5.617 -23.968 46.148 1.00 74.12 190 TYR A CA 1
ATOM 1465 C C . TYR A 1 190 ? -6.561 -24.470 47.245 1.00 74.12 190 TYR A C 1
ATOM 1467 O O . TYR A 1 190 ? -6.173 -25.210 48.148 1.00 74.12 190 TYR A O 1
ATOM 1475 N N . GLY A 1 191 ? -7.824 -24.053 47.159 1.00 82.62 191 GLY A N 1
ATOM 1476 C CA . GLY A 1 191 ? -8.877 -24.521 48.048 1.00 82.62 191 GLY A CA 1
ATOM 1477 C C . GLY A 1 191 ? -10.267 -24.342 47.455 1.00 82.62 191 GLY A C 1
ATOM 1478 O O . GLY A 1 191 ? -10.450 -23.675 46.431 1.00 82.62 191 GLY A O 1
ATOM 1479 N N . TRP A 1 192 ? -11.239 -24.966 48.106 1.00 84.62 192 TRP A N 1
ATOM 1480 C CA . TRP A 1 192 ? -12.637 -25.009 47.684 1.00 84.62 192 TRP A CA 1
ATOM 1481 C C . TRP A 1 192 ? -13.544 -24.509 48.797 1.00 84.62 192 TRP A C 1
ATOM 1483 O O . TRP A 1 192 ? -13.301 -24.790 49.973 1.00 84.62 192 TRP A O 1
ATOM 1493 N N . THR A 1 193 ? -14.587 -23.766 48.423 1.00 85.62 193 THR A N 1
ATOM 1494 C CA . THR A 1 193 ? -15.629 -23.349 49.360 1.00 85.62 193 THR A CA 1
ATOM 1495 C C . THR A 1 193 ? -16.709 -24.419 49.452 1.00 85.62 193 THR A C 1
ATOM 1497 O O . THR A 1 193 ? -17.087 -25.030 48.454 1.00 85.62 193 THR A O 1
ATOM 1500 N N . PHE A 1 194 ? -17.220 -24.634 50.656 1.00 83.88 194 PHE A N 1
ATOM 1501 C CA . PHE A 1 194 ? -18.334 -25.523 50.949 1.00 83.88 194 PHE A CA 1
ATOM 1502 C C . PHE A 1 194 ? -19.422 -24.723 51.644 1.00 83.88 194 PHE A C 1
ATOM 1504 O O . PHE A 1 194 ? -19.123 -23.874 52.484 1.00 83.88 194 PHE A O 1
ATOM 1511 N N . GLN A 1 195 ? -20.676 -24.998 51.303 1.00 82.44 195 GLN A N 1
ATOM 1512 C CA . GLN A 1 195 ? -21.837 -24.417 51.965 1.00 82.44 195 GLN A CA 1
ATOM 1513 C C . GLN A 1 195 ? -22.621 -25.516 52.673 1.00 82.44 195 GLN A C 1
ATOM 1515 O O . GLN A 1 195 ? -22.816 -26.603 52.125 1.00 82.44 195 GLN A O 1
ATOM 1520 N N . ARG A 1 196 ? -23.075 -25.231 53.892 1.00 78.62 196 ARG A N 1
ATOM 1521 C CA . ARG A 1 196 ? -23.905 -26.157 54.656 1.00 78.62 196 ARG A CA 1
ATOM 1522 C C . ARG A 1 196 ? -25.351 -26.081 54.171 1.00 78.62 196 ARG A C 1
ATOM 1524 O O . ARG A 1 196 ? -25.968 -25.016 54.202 1.00 78.62 196 ARG A O 1
ATOM 1531 N N . HIS A 1 197 ? -25.878 -27.204 53.704 1.00 76.00 197 HIS A N 1
ATOM 1532 C CA . HIS A 1 197 ? -27.265 -27.356 53.287 1.00 76.00 197 HIS A CA 1
ATOM 1533 C C . HIS A 1 197 ? -28.180 -27.507 54.527 1.00 76.00 197 HIS A C 1
ATOM 1535 O O . HIS A 1 197 ? -27.700 -27.920 55.589 1.00 76.00 197 HIS A O 1
ATOM 1541 N N . PRO A 1 198 ? -29.480 -27.147 54.460 1.00 73.75 198 PRO A N 1
ATOM 1542 C CA . PRO A 1 198 ? -30.389 -27.211 55.612 1.00 73.75 198 PRO A CA 1
ATOM 1543 C C . PRO A 1 198 ? -30.574 -28.602 56.234 1.00 73.75 198 PRO A C 1
ATOM 1545 O O . PRO A 1 198 ? -30.952 -28.699 57.398 1.00 73.75 198 PRO A O 1
ATOM 1548 N N . ASP A 1 199 ? -30.288 -29.671 55.490 1.00 76.00 199 ASP A N 1
ATOM 1549 C CA . ASP A 1 199 ? -30.257 -31.056 55.991 1.00 76.00 199 ASP A CA 1
ATOM 1550 C C . ASP A 1 199 ? -28.980 -31.396 56.787 1.00 76.00 199 ASP A C 1
ATOM 1552 O O . ASP A 1 199 ? -28.836 -32.506 57.298 1.00 76.00 199 ASP A O 1
ATOM 1556 N N . GLY A 1 200 ? -28.051 -30.444 56.909 1.00 73.75 200 GLY A N 1
ATOM 1557 C CA . GLY A 1 200 ? -26.789 -30.591 57.619 1.00 73.75 200 GLY A CA 1
ATOM 1558 C C . GLY A 1 200 ? -25.628 -31.115 56.771 1.00 73.75 200 GLY A C 1
ATOM 1559 O O . GLY A 1 200 ? -24.531 -31.231 57.320 1.00 73.75 200 GLY A O 1
ATOM 1560 N N . MET A 1 201 ? -25.825 -31.393 55.476 1.00 75.81 201 MET A N 1
ATOM 1561 C CA . MET A 1 201 ? -24.764 -31.850 54.571 1.00 75.81 201 MET A CA 1
ATOM 1562 C C . MET A 1 201 ? -23.928 -30.691 54.010 1.00 75.81 201 MET A C 1
ATOM 1564 O O . MET A 1 201 ? -24.394 -29.557 53.903 1.00 75.81 201 MET A O 1
ATOM 1568 N N . TRP A 1 202 ? -22.678 -30.969 53.634 1.00 79.56 202 TRP A N 1
ATOM 1569 C CA . TRP A 1 202 ? -21.795 -30.000 52.979 1.00 79.56 202 TRP A CA 1
ATOM 1570 C C . TRP A 1 202 ? -21.849 -30.167 51.464 1.00 79.56 202 TRP A C 1
ATOM 1572 O O . TRP A 1 202 ? -21.624 -31.261 50.950 1.00 79.56 202 TRP A O 1
ATOM 1582 N N . VAL A 1 203 ? -22.103 -29.073 50.750 1.00 80.25 203 VAL A N 1
ATOM 1583 C CA . VAL A 1 203 ? -22.138 -29.050 49.285 1.00 80.25 203 VAL A CA 1
ATOM 1584 C C . VAL A 1 203 ? -20.946 -28.246 48.780 1.00 80.25 203 VAL A C 1
ATOM 1586 O O . VAL A 1 203 ? -20.728 -27.112 49.214 1.00 80.25 203 VAL A O 1
ATOM 1589 N N . SER A 1 204 ? -20.158 -28.841 47.880 1.00 81.31 204 SER A N 1
ATOM 1590 C CA . SER A 1 204 ? -19.034 -28.160 47.237 1.00 81.31 204 SER A CA 1
ATOM 1591 C C . SER A 1 204 ? -19.545 -27.009 46.376 1.00 81.31 204 SER A C 1
ATOM 1593 O O . SER A 1 204 ? -20.406 -27.205 45.519 1.00 81.31 204 SER A O 1
ATOM 1595 N N . GLY A 1 205 ? -19.005 -25.820 46.603 1.00 80.62 205 GLY A N 1
ATOM 1596 C CA . GLY A 1 205 ? -19.310 -24.621 45.841 1.00 80.62 205 GLY A CA 1
ATOM 1597 C C . GLY A 1 205 ? -18.270 -24.376 44.755 1.00 80.62 205 GLY A C 1
ATOM 1598 O O . GLY A 1 205 ? -18.100 -25.160 43.824 1.00 80.62 205 GLY A O 1
ATOM 1599 N N . ARG A 1 206 ? -17.574 -23.246 44.872 1.00 84.69 206 ARG A N 1
ATOM 1600 C CA . ARG A 1 206 ? -16.606 -22.766 43.881 1.00 84.69 206 ARG A CA 1
ATOM 1601 C C . ARG A 1 206 ? -15.178 -22.865 44.404 1.00 84.69 206 ARG A C 1
ATOM 1603 O O . ARG A 1 206 ? -14.938 -23.051 45.597 1.00 84.69 206 ARG A O 1
ATOM 1610 N N . LYS A 1 207 ? -14.217 -22.653 43.506 1.00 85.38 207 LYS A N 1
ATOM 1611 C CA . LYS A 1 207 ? -12.826 -22.411 43.893 1.00 85.38 207 LYS A CA 1
ATOM 1612 C C . LYS A 1 207 ? -12.760 -21.196 44.829 1.00 85.38 207 LYS A C 1
ATOM 1614 O O . LYS A 1 207 ? -13.399 -20.167 44.572 1.00 85.38 207 LYS A O 1
ATOM 1619 N N . ALA A 1 208 ? -12.011 -21.331 45.918 1.00 82.50 208 ALA A N 1
ATOM 1620 C CA . ALA A 1 208 ? -11.788 -20.250 46.864 1.00 82.50 208 ALA A CA 1
ATOM 1621 C C . ALA A 1 208 ? -10.902 -19.169 46.230 1.00 82.50 208 ALA A C 1
ATOM 1623 O O . ALA A 1 208 ? -9.932 -19.460 45.526 1.00 82.50 208 ALA A O 1
ATOM 1624 N N . THR A 1 209 ? -11.253 -17.913 46.479 1.00 83.12 209 THR A N 1
ATOM 1625 C CA . THR A 1 209 ? -10.430 -16.754 46.130 1.00 83.12 209 THR A CA 1
ATOM 1626 C C . THR A 1 209 ? -9.213 -16.666 47.049 1.00 83.12 209 THR A C 1
ATOM 1628 O O . THR A 1 209 ? -9.190 -17.230 48.143 1.00 83.12 209 THR A O 1
ATOM 1631 N N . GLU A 1 210 ? -8.197 -15.914 46.636 1.00 77.81 210 GLU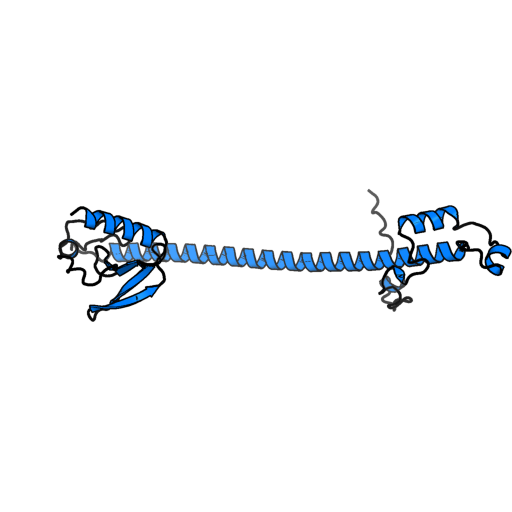 A N 1
ATOM 1632 C CA . GLU A 1 210 ? -6.987 -15.717 47.439 1.00 77.81 210 GLU A CA 1
ATOM 1633 C C . GLU A 1 210 ? -7.276 -15.048 48.795 1.00 77.81 210 GLU A C 1
ATOM 1635 O O . GLU A 1 210 ? -6.695 -15.428 49.812 1.00 77.81 210 GLU A O 1
ATOM 1640 N N . ALA A 1 211 ? -8.238 -14.120 48.840 1.00 77.62 211 ALA A N 1
ATOM 1641 C CA . ALA A 1 211 ? -8.685 -13.483 50.078 1.00 77.62 211 ALA A CA 1
ATOM 1642 C C . ALA A 1 211 ? -9.323 -14.492 51.051 1.00 77.62 211 ALA A C 1
ATOM 1644 O O . ALA A 1 211 ? -9.005 -14.494 52.241 1.00 77.62 211 ALA A O 1
ATOM 1645 N N . GLU A 1 212 ? -10.172 -15.390 50.542 1.00 78.25 212 GLU A N 1
ATOM 1646 C CA . GLU A 1 212 ? -10.797 -16.466 51.325 1.00 78.25 212 GLU A CA 1
ATOM 1647 C C . GLU A 1 212 ? -9.748 -17.461 51.843 1.00 78.25 212 GLU A C 1
ATOM 1649 O O . GLU A 1 212 ? -9.766 -17.833 53.016 1.00 78.25 212 GLU A O 1
ATOM 1654 N N . MET A 1 213 ? -8.779 -17.828 51.001 1.00 79.12 213 MET A N 1
ATOM 1655 C CA . MET A 1 213 ? -7.658 -18.693 51.380 1.00 79.12 213 MET A CA 1
ATOM 1656 C C . MET A 1 213 ? -6.766 -18.055 52.453 1.00 79.12 213 MET A C 1
ATOM 1658 O O . MET A 1 213 ? -6.362 -18.729 53.401 1.00 79.12 213 MET A O 1
ATOM 1662 N N . SER A 1 214 ? -6.468 -16.758 52.335 1.00 74.25 214 SER A N 1
ATOM 1663 C CA . SER A 1 214 ? -5.675 -16.011 53.318 1.00 74.25 214 SER A CA 1
ATOM 1664 C C . SER A 1 214 ? -6.378 -15.947 54.678 1.00 74.25 214 SER A C 1
ATOM 1666 O O . SER A 1 214 ? -5.771 -16.256 55.707 1.00 74.25 214 SER A O 1
ATOM 1668 N N . ALA A 1 215 ? -7.684 -15.655 54.683 1.00 71.62 215 ALA A N 1
ATOM 1669 C CA . ALA A 1 215 ? -8.501 -15.639 55.893 1.00 71.62 215 ALA A CA 1
ATOM 1670 C C . ALA A 1 215 ? -8.580 -17.024 56.561 1.00 71.62 215 ALA A C 1
ATOM 1672 O O . ALA A 1 215 ? -8.400 -17.130 57.775 1.00 71.62 215 ALA A O 1
ATOM 1673 N N . ALA A 1 216 ? -8.771 -18.091 55.777 1.00 72.81 216 ALA A N 1
ATOM 1674 C CA . ALA A 1 216 ? -8.789 -19.462 56.283 1.00 72.81 216 ALA A CA 1
ATOM 1675 C C . ALA A 1 216 ? -7.456 -19.841 56.948 1.00 72.81 216 ALA A C 1
ATOM 1677 O O . ALA A 1 216 ? -7.443 -20.349 58.068 1.00 72.81 216 ALA A O 1
ATOM 1678 N N . ARG A 1 217 ? -6.318 -19.528 56.312 1.00 72.50 217 ARG A N 1
ATOM 1679 C CA . ARG A 1 217 ? -4.985 -19.786 56.889 1.00 72.50 217 ARG A CA 1
ATOM 1680 C C . ARG A 1 217 ? -4.738 -18.990 58.169 1.00 72.50 217 ARG A C 1
ATOM 1682 O O . ARG A 1 217 ? -4.155 -19.529 59.107 1.00 72.50 217 ARG A O 1
ATOM 1689 N N . ALA A 1 218 ? -5.157 -17.725 58.214 1.00 70.81 218 ALA A N 1
ATOM 1690 C CA . ALA A 1 218 ? -5.054 -16.907 59.419 1.00 70.81 218 ALA A CA 1
ATOM 1691 C C . ALA A 1 218 ? -5.871 -17.517 60.569 1.00 70.81 218 ALA A C 1
ATOM 1693 O O . ALA A 1 218 ? -5.367 -17.637 61.683 1.00 70.81 218 ALA A O 1
ATOM 1694 N N . HIS A 1 219 ? -7.085 -17.992 60.278 1.00 67.50 219 HIS A N 1
ATOM 1695 C CA . HIS A 1 219 ? -7.940 -18.667 61.251 1.00 67.50 219 HIS A CA 1
ATOM 1696 C C . HIS A 1 219 ? -7.356 -20.008 61.729 1.00 67.50 219 HIS A C 1
ATOM 1698 O O . HIS A 1 219 ? -7.318 -20.270 62.927 1.00 67.50 219 HIS A O 1
ATOM 1704 N N . ALA A 1 220 ? -6.823 -20.836 60.825 1.00 66.69 220 ALA A N 1
ATOM 1705 C CA . ALA A 1 220 ? -6.177 -22.099 61.190 1.00 66.69 220 ALA A CA 1
ATOM 1706 C C . ALA A 1 220 ? -4.936 -21.899 62.076 1.00 66.69 220 ALA A C 1
ATOM 1708 O O . ALA A 1 220 ? -4.719 -22.664 63.012 1.00 66.69 220 ALA A O 1
ATOM 1709 N N . LYS A 1 221 ? -4.142 -20.846 61.828 1.00 63.91 221 LYS A N 1
ATOM 1710 C CA . LYS A 1 221 ? -3.011 -20.485 62.698 1.00 63.91 221 LYS A CA 1
ATOM 1711 C C . LYS A 1 221 ? -3.458 -20.065 64.096 1.00 63.91 221 LYS A C 1
ATOM 1713 O O . LYS A 1 221 ? -2.765 -20.383 65.053 1.00 63.91 221 LYS A O 1
ATOM 1718 N N . LEU A 1 222 ? -4.593 -19.371 64.213 1.00 55.66 222 LEU A N 1
ATOM 1719 C CA . LEU A 1 222 ? -5.169 -19.011 65.511 1.00 55.66 222 LEU A CA 1
ATOM 1720 C C . LEU A 1 222 ? -5.644 -20.253 66.272 1.00 55.66 222 LEU A C 1
ATOM 1722 O O . LEU A 1 222 ? -5.385 -20.352 67.463 1.00 55.66 222 LEU A O 1
ATOM 1726 N N . LEU A 1 223 ? -6.263 -21.221 65.589 1.00 53.88 223 LEU A N 1
ATOM 1727 C CA . LEU A 1 223 ? -6.688 -22.487 66.199 1.00 53.88 223 LEU A CA 1
ATOM 1728 C C . LEU A 1 223 ? -5.520 -23.375 66.650 1.00 53.88 223 LEU A C 1
ATOM 1730 O O . LEU A 1 223 ? -5.693 -24.151 67.573 1.00 53.88 223 LEU A O 1
ATOM 1734 N N . ALA A 1 224 ? -4.340 -23.271 66.032 1.00 54.56 224 ALA A N 1
ATOM 1735 C CA . ALA A 1 224 ? -3.150 -24.020 66.450 1.00 54.56 224 ALA A CA 1
ATOM 1736 C C . ALA A 1 224 ? -2.457 -23.448 67.707 1.00 54.56 224 ALA A C 1
ATOM 1738 O O . ALA A 1 224 ? -1.500 -24.043 68.199 1.00 54.56 224 ALA A O 1
ATOM 1739 N N . LEU A 1 225 ? -2.888 -22.274 68.184 1.00 40.56 225 LEU A N 1
ATOM 1740 C CA . LEU A 1 225 ? -2.324 -21.578 69.347 1.00 40.56 225 LEU A CA 1
ATOM 1741 C C . LEU A 1 225 ? -3.167 -21.740 70.626 1.00 40.56 225 LEU A C 1
ATOM 1743 O O . LEU A 1 225 ? -2.758 -21.234 71.671 1.00 40.56 225 LEU A O 1
ATOM 1747 N N . PHE A 1 226 ? -4.308 -22.428 70.545 1.00 35.88 226 PHE A N 1
ATOM 1748 C CA . PHE A 1 226 ? -5.202 -22.757 71.659 1.00 35.88 226 PHE A CA 1
ATOM 1749 C C . PHE A 1 226 ? -5.408 -24.270 71.736 1.00 35.88 226 PHE A C 1
ATOM 1751 O O . PHE A 1 226 ? -5.678 -24.751 72.858 1.00 35.88 226 PHE A O 1
#

Radius of gyration: 40.67 Å; chains: 1; bounding box: 65×64×106 Å

Foldseek 3Di:
DDDDPDPDDPPCVVVVHDDPCHCVLVDQLCPALPSVDDPVRLVVCLVPQLPPDDPVVCVVVVPPPDDHNVSSVRRNVSVVVSVVVVVVVVVVVVVVVVVVVVVVVVVVVVVVVVVVVVVVVVVVVVVVVVVVVVVPDDDDPDPPCPPPDRDDPVPDPQLVPDDDDDPDPQWQARSNNQKIWHQDPVHNQWIWIWGQDPVRDTDTDGIDDPVRSVVSVVRVVVVVVD

pLDDT: mean 79.85, std 18.49, range [35.88, 97.94]

Sequence (226 aa):
MSEAQKTPAAKWRQEGEVDPHGDHYSCQRAALTLGEYTDDELANGVFLHGNEPLNINAVVRKTPGYHPAVIWLTAGKDRIRWLSRALEESKSREQALQLLLNDRDEQLNNLEQSSRSHFENAQAAERRIDKLTSKTVPDTPVCRGSTALGTACGKCVRCLAPLGEVKFKGMIETACGTFAIMIDEANGHYGWTFQRHPDGMWVSGRKATEAEMSAARAHAKLLALF